Protein AF-0000000070921821 (afdb_homodimer)

pLDDT: mean 94.93, std 7.62, range [40.75, 98.75]

Organism: NCBI:txid713585

Sequence (240 aa):
MTAAEPLLYGISNCDTVRRARRELREAGVACRFHDFRKDGLDPDTLDRWLDAVGWEALLNRRGATWRRLPADTRATVDANGARALMLVEPTLIKRPVIEHSGQVSVGWNETTATALGARRMTAAEPLLYGISNCDTVRRARRELREAGVACRFHDFRKDGLDPDTLDRWLDAVGWEALLNRRGATWRRLPADTRATVDANGARALMLVEPTLIKRPVIEHSGQVSVGWNETTATALGARR

InterPro domains:
  IPR006504 Transcriptional regulator Spx/MgsR [TIGR01617] (8-111)
  IPR006660 Arsenate reductase-like [PF03960] (9-112)
  IPR006660 Arsenate reductase-like [PS51353] (5-120)
  IPR006660 Arsenate reductase-like [PTHR30041] (8-114)
  IPR036249 Thioredoxin-like superfamily [SSF52833] (7-113)

Structure (mmCIF, N/CA/C/O backbone):
data_AF-0000000070921821-model_v1
#
loop_
_entity.id
_entity.type
_entity.pdbx_description
1 polymer 'ArsC family transcriptional regulator'
#
loop_
_atom_site.group_PDB
_atom_site.id
_atom_site.type_symbol
_atom_site.label_atom_id
_atom_site.label_alt_id
_atom_site.label_comp_id
_atom_site.label_asym_id
_atom_site.label_entity_id
_atom_site.label_seq_id
_atom_site.pdbx_PDB_ins_code
_atom_site.Cartn_x
_atom_site.Cartn_y
_atom_site.Cartn_z
_atom_site.occupancy
_atom_site.B_iso_or_equiv
_atom_site.auth_seq_id
_atom_site.auth_comp_id
_atom_site.auth_asym_id
_atom_site.auth_atom_id
_atom_site.pdbx_PDB_model_num
ATOM 1 N N . MET A 1 1 ? -8.125 -38.156 -17.031 1 40.75 1 MET A N 1
ATOM 2 C CA . MET A 1 1 ? -8.641 -37.25 -16.016 1 40.75 1 MET A CA 1
ATOM 3 C C . MET A 1 1 ? -8.219 -35.812 -16.297 1 40.75 1 MET A C 1
ATOM 5 O O . MET A 1 1 ? -7.023 -35.531 -16.375 1 40.75 1 MET A O 1
ATOM 9 N N . THR A 1 2 ? -8.852 -34.969 -17.156 1 49.69 2 THR A N 1
ATOM 10 C CA . THR A 1 2 ? -8.43 -33.719 -17.812 1 49.69 2 T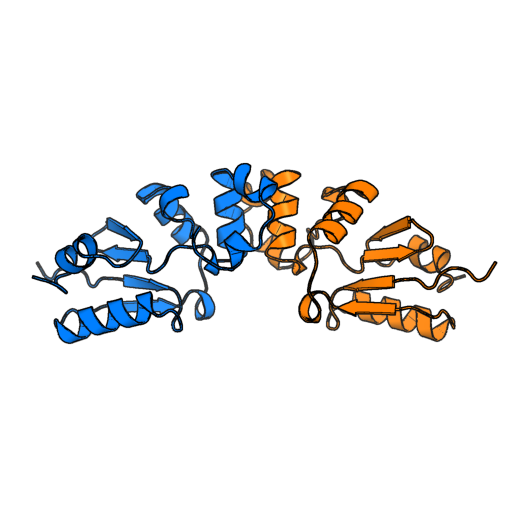HR A CA 1
ATOM 11 C C . THR A 1 2 ? -7.828 -32.75 -16.812 1 49.69 2 THR A C 1
ATOM 13 O O . THR A 1 2 ? -8.406 -32.5 -15.75 1 49.69 2 THR A O 1
ATOM 16 N N . ALA A 1 3 ? -6.547 -32.781 -16.672 1 62.31 3 ALA A N 1
ATOM 17 C CA . ALA A 1 3 ? -5.855 -32 -15.648 1 62.31 3 ALA A CA 1
ATOM 18 C C . ALA A 1 3 ? -6.422 -30.594 -15.562 1 62.31 3 ALA A C 1
ATOM 20 O O . ALA A 1 3 ? -6.91 -30.047 -16.547 1 62.31 3 ALA A O 1
ATOM 21 N N . ALA A 1 4 ? -6.934 -30.125 -14.367 1 81.38 4 ALA A N 1
ATOM 22 C CA . ALA A 1 4 ? -7.559 -28.828 -14.133 1 81.38 4 ALA A CA 1
ATOM 23 C C . ALA A 1 4 ? -6.707 -27.688 -14.703 1 81.38 4 ALA A C 1
ATOM 25 O O . ALA A 1 4 ? -5.477 -27.766 -14.703 1 81.38 4 ALA A O 1
ATOM 26 N N . GLU A 1 5 ? -7.227 -26.859 -15.453 1 93.31 5 GLU A N 1
ATOM 27 C CA . GLU A 1 5 ? -6.598 -25.656 -16.016 1 93.31 5 GLU A CA 1
ATOM 28 C C . GLU A 1 5 ? -5.957 -24.812 -14.922 1 93.31 5 GLU A C 1
ATOM 30 O O . GLU A 1 5 ? -6.605 -24.484 -13.93 1 93.31 5 GLU A O 1
ATOM 35 N N . PRO A 1 6 ? -4.637 -24.594 -15.086 1 97.06 6 PRO A N 1
ATOM 36 C CA . PRO A 1 6 ? -4 -23.719 -14.102 1 97.06 6 PRO A CA 1
ATOM 37 C C . PRO A 1 6 ? -4.555 -22.297 -14.133 1 97.06 6 PRO A C 1
ATOM 39 O O . PRO A 1 6 ? -4.992 -21.828 -15.188 1 97.06 6 PRO A O 1
ATOM 42 N N . LEU A 1 7 ? -4.586 -21.734 -13 1 98 7 LEU A N 1
ATOM 43 C CA . LEU A 1 7 ? -4.922 -20.328 -12.852 1 98 7 LEU A CA 1
ATOM 44 C C . LEU A 1 7 ? -3.705 -19.516 -12.398 1 98 7 LEU A C 1
ATOM 46 O O . LEU A 1 7 ? -3.172 -19.75 -11.312 1 98 7 LEU A O 1
ATOM 50 N N . LEU A 1 8 ? -3.279 -18.578 -13.266 1 98.31 8 LEU A N 1
ATOM 51 C CA . LEU A 1 8 ? -2.135 -17.719 -12.992 1 98.31 8 LEU A CA 1
ATOM 52 C C . LEU A 1 8 ? -2.592 -16.359 -12.484 1 98.31 8 LEU A C 1
ATOM 54 O O . LEU A 1 8 ? -3.477 -15.742 -13.078 1 98.31 8 LEU A O 1
ATOM 58 N N . TYR A 1 9 ? -2.045 -16 -11.336 1 98.69 9 TYR A N 1
ATOM 59 C CA . TYR A 1 9 ? -2.27 -14.656 -10.797 1 98.69 9 TYR A CA 1
ATOM 60 C C . TYR A 1 9 ? -1.03 -13.789 -10.977 1 98.69 9 TYR A C 1
ATOM 62 O O . TYR A 1 9 ? 0.094 -14.25 -10.766 1 98.69 9 TYR A O 1
ATOM 70 N N . GLY A 1 10 ? -1.234 -12.57 -11.328 1 98.12 10 GLY A N 1
ATOM 71 C CA . GLY A 1 10 ? -0.137 -11.633 -11.469 1 98.12 10 GLY A CA 1
ATOM 72 C C . GLY A 1 10 ? -0.579 -10.281 -11.992 1 98.12 10 GLY A C 1
ATOM 73 O O . GLY A 1 10 ? -1.704 -9.844 -11.742 1 98.12 10 GLY A O 1
ATOM 74 N N . ILE A 1 11 ? 0.349 -9.625 -12.508 1 97.06 11 ILE A N 1
ATOM 75 C CA . ILE A 1 11 ? 0.097 -8.375 -13.203 1 97.06 11 ILE A CA 1
ATOM 76 C C . ILE A 1 11 ? 0.563 -8.484 -14.656 1 97.06 11 ILE A C 1
ATOM 78 O O . ILE A 1 11 ? 1.61 -9.07 -14.93 1 97.06 11 ILE A O 1
ATOM 82 N N . SER A 1 12 ? -0.24 -7.855 -15.539 1 96 12 SER A N 1
ATOM 83 C CA . SER A 1 12 ? -0.076 -8.109 -16.969 1 96 12 SER A CA 1
ATOM 84 C C . SER A 1 12 ? 1.249 -7.559 -17.484 1 96 12 SER A C 1
ATOM 86 O O . SER A 1 12 ? 1.811 -8.07 -18.453 1 96 12 SER A O 1
ATOM 88 N N . ASN A 1 13 ? 1.755 -6.539 -16.859 1 95.31 13 ASN A N 1
ATOM 89 C CA . ASN A 1 13 ? 2.967 -5.914 -17.375 1 95.31 13 ASN A CA 1
ATOM 90 C C . ASN A 1 13 ? 4.223 -6.535 -16.766 1 95.31 13 ASN A C 1
ATOM 92 O O . ASN A 1 13 ? 5.336 -6.078 -17.031 1 95.31 13 ASN A O 1
ATOM 96 N N . CYS A 1 14 ? 4.129 -7.434 -16.031 1 97.19 14 CYS A N 1
ATOM 97 C CA . CYS A 1 14 ? 5.254 -8.133 -15.414 1 97.19 14 CYS A CA 1
ATOM 98 C C . CYS A 1 14 ? 5.887 -9.109 -16.391 1 97.19 14 CYS A C 1
ATOM 100 O O . CYS A 1 14 ? 5.203 -9.984 -16.938 1 97.19 14 CYS A O 1
ATOM 102 N N . ASP A 1 15 ? 7.168 -9.102 -16.562 1 97 15 ASP A N 1
ATOM 103 C CA . ASP A 1 15 ? 7.906 -9.914 -17.531 1 97 15 ASP A CA 1
ATOM 104 C C . ASP A 1 15 ? 7.789 -11.398 -17.203 1 97 15 ASP A C 1
ATOM 106 O O . ASP A 1 15 ? 7.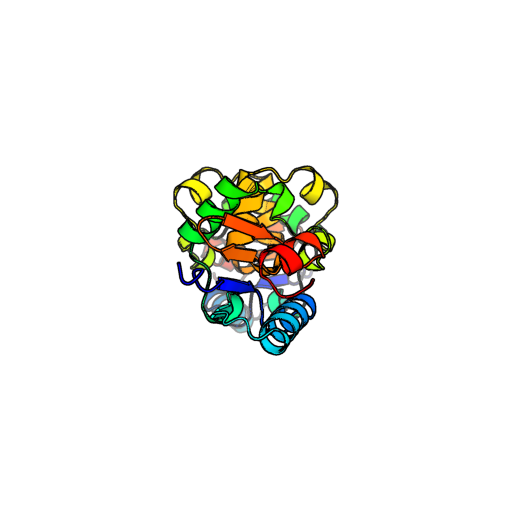625 -12.227 -18.094 1 97 15 ASP A O 1
ATOM 110 N N . THR A 1 16 ? 7.871 -11.68 -16 1 97.5 16 THR A N 1
ATOM 111 C CA . THR A 1 16 ? 7.816 -13.086 -15.594 1 97.5 16 THR A CA 1
ATOM 112 C C . THR A 1 16 ? 6.441 -13.68 -15.898 1 97.5 16 THR A C 1
ATOM 114 O O . THR A 1 16 ? 6.34 -14.805 -16.375 1 97.5 16 THR A O 1
ATOM 117 N N . VAL A 1 17 ? 5.441 -12.93 -15.609 1 98 17 VAL A N 1
ATOM 118 C CA . VAL A 1 17 ? 4.082 -13.383 -15.891 1 98 17 VAL A CA 1
ATOM 119 C C . VAL A 1 17 ? 3.904 -13.57 -17.391 1 98 17 VAL A C 1
ATOM 121 O O . VAL A 1 17 ? 3.357 -14.586 -17.844 1 98 17 VAL A O 1
ATOM 124 N N . ARG A 1 18 ? 4.41 -12.633 -18.203 1 97.81 18 ARG A N 1
ATOM 125 C CA . ARG A 1 18 ? 4.336 -12.742 -19.656 1 97.81 18 ARG A CA 1
ATOM 126 C C . ARG A 1 18 ? 5.051 -13.992 -20.141 1 97.81 18 ARG A C 1
ATOM 128 O O . ARG A 1 18 ? 4.535 -14.711 -21 1 97.81 18 ARG A O 1
ATOM 135 N N . ARG A 1 19 ? 6.168 -14.242 -19.609 1 98 19 ARG A N 1
ATOM 136 C CA . ARG A 1 19 ? 6.953 -15.414 -19.984 1 98 19 ARG A CA 1
ATOM 137 C C . ARG A 1 19 ? 6.215 -16.703 -19.641 1 98 19 ARG A C 1
ATOM 139 O O . ARG A 1 19 ? 6.145 -17.625 -20.453 1 98 19 ARG A O 1
ATOM 146 N N . ALA A 1 20 ? 5.738 -16.766 -18.469 1 98.25 20 ALA A N 1
ATOM 147 C CA . ALA A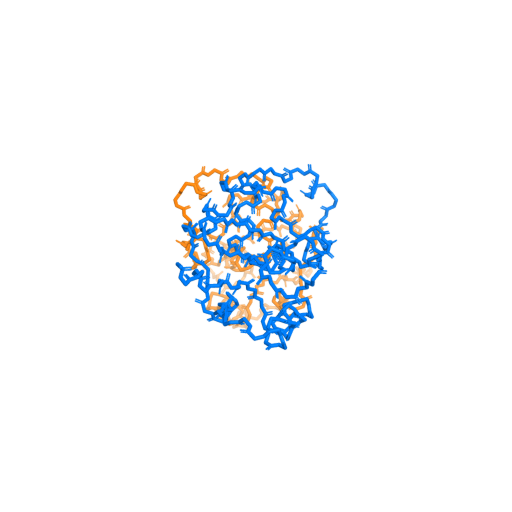 1 20 ? 5.004 -17.953 -18.031 1 98.25 20 ALA A CA 1
ATOM 148 C C . ALA A 1 20 ? 3.822 -18.234 -18.953 1 98.25 20 ALA A C 1
ATOM 150 O O . ALA A 1 20 ? 3.652 -19.375 -19.422 1 98.25 20 ALA A O 1
ATOM 151 N N . ARG A 1 21 ? 3.07 -17.234 -19.25 1 97.81 21 ARG A N 1
ATOM 152 C CA . ARG A 1 21 ? 1.898 -17.391 -20.094 1 97.81 21 ARG A CA 1
ATOM 153 C C . ARG A 1 21 ? 2.301 -17.797 -21.516 1 97.81 21 ARG A C 1
ATOM 155 O O . ARG A 1 21 ? 1.65 -18.641 -22.125 1 97.81 21 ARG A O 1
ATOM 162 N N . ARG A 1 22 ? 3.311 -17.172 -22.016 1 97.81 22 ARG A N 1
ATOM 163 C CA . ARG A 1 22 ? 3.816 -17.516 -23.344 1 97.81 22 ARG A CA 1
ATOM 164 C C . ARG A 1 22 ? 4.238 -18.984 -23.406 1 97.81 22 ARG A C 1
ATOM 166 O O . ARG A 1 22 ? 3.855 -19.703 -24.344 1 97.81 22 ARG A O 1
ATOM 173 N N . GLU A 1 23 ? 5.023 -19.469 -22.422 1 98 23 GLU A N 1
ATOM 174 C CA . GLU A 1 23 ? 5.527 -20.828 -22.422 1 98 23 GLU A CA 1
ATOM 175 C C . GLU A 1 23 ? 4.387 -21.844 -22.312 1 98 23 GLU A C 1
ATOM 177 O O . GLU A 1 23 ? 4.414 -22.891 -22.953 1 98 23 GLU A O 1
ATOM 182 N N . LEU A 1 24 ? 3.418 -21.5 -21.562 1 97.56 24 LEU A N 1
ATOM 183 C CA . LEU A 1 24 ? 2.256 -22.375 -21.438 1 97.56 24 LEU 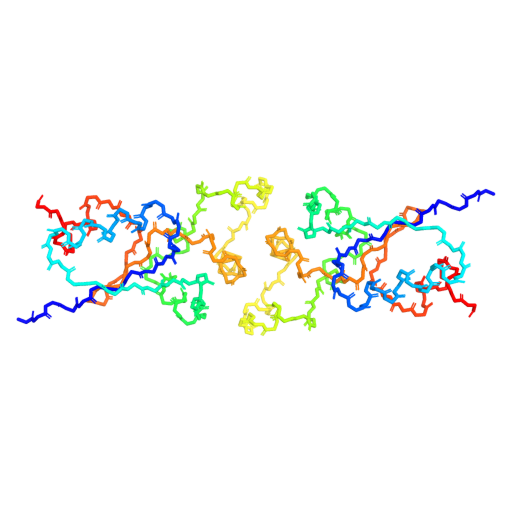A CA 1
ATOM 184 C C . LEU A 1 24 ? 1.497 -22.469 -22.766 1 97.56 24 LEU A C 1
ATOM 186 O O . LEU A 1 24 ? 1.138 -23.562 -23.203 1 97.56 24 LEU A O 1
ATOM 190 N N . ARG A 1 25 ? 1.288 -21.328 -23.391 1 97.06 25 ARG A N 1
ATOM 191 C CA . ARG A 1 25 ? 0.618 -21.281 -24.688 1 97.06 25 ARG A CA 1
ATOM 192 C C . ARG A 1 25 ? 1.384 -22.094 -25.719 1 97.06 25 ARG A C 1
ATOM 194 O O . ARG A 1 25 ? 0.793 -22.891 -26.453 1 97.06 25 ARG A O 1
ATOM 201 N N . GLU A 1 26 ? 2.613 -21.938 -25.766 1 97.38 26 GLU A N 1
ATOM 202 C CA . GLU A 1 26 ? 3.465 -22.625 -26.734 1 97.38 26 GLU A CA 1
ATOM 203 C C . GLU A 1 26 ? 3.441 -24.125 -26.531 1 97.38 26 GLU A C 1
ATOM 205 O O . GLU A 1 26 ? 3.584 -24.891 -27.484 1 97.38 26 GLU A O 1
ATOM 210 N N . ALA A 1 27 ? 3.264 -24.547 -25.312 1 96.69 27 ALA A N 1
ATOM 211 C CA . ALA A 1 27 ? 3.219 -25.969 -24.984 1 96.69 27 ALA A CA 1
ATOM 212 C C . ALA A 1 27 ? 1.813 -26.531 -25.172 1 96.69 27 ALA A C 1
ATOM 214 O O . ALA A 1 27 ? 1.585 -27.734 -24.969 1 96.69 27 ALA A O 1
ATOM 215 N N . GLY A 1 28 ? 0.863 -25.688 -25.406 1 95.69 28 GLY A N 1
ATOM 216 C CA . GLY A 1 28 ? -0.509 -26.109 -25.625 1 95.69 28 GLY A CA 1
ATOM 217 C C . GLY A 1 28 ? -1.286 -26.312 -24.328 1 95.69 28 GLY A C 1
ATOM 218 O O . GLY A 1 28 ? -2.264 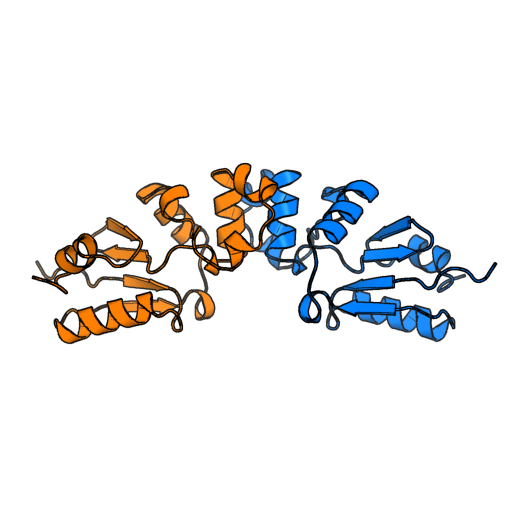-27.062 -24.312 1 95.69 28 GLY A O 1
ATOM 219 N N . VAL A 1 29 ? -0.866 -25.703 -23.297 1 95.31 29 VAL A N 1
ATOM 220 C CA . VAL A 1 29 ? -1.536 -25.844 -22 1 95.31 29 VAL A CA 1
ATOM 221 C C . VAL A 1 29 ? -2.508 -24.672 -21.812 1 95.31 29 VAL A C 1
ATOM 223 O O . VAL A 1 29 ? -2.098 -23.516 -21.797 1 95.31 29 VAL A O 1
ATOM 226 N N . ALA A 1 30 ? -3.76 -25.031 -21.703 1 95.12 30 ALA A N 1
ATOM 227 C CA . ALA A 1 30 ? -4.758 -24 -21.391 1 95.12 30 ALA A CA 1
ATOM 228 C C . ALA A 1 30 ? -4.551 -23.438 -20 1 95.12 30 ALA A C 1
ATOM 230 O O . ALA A 1 30 ? -4.258 -24.172 -19.047 1 95.12 30 ALA A O 1
ATOM 231 N N . CYS A 1 31 ? -4.641 -22.141 -19.844 1 96.38 31 CYS A N 1
ATOM 232 C CA . CYS A 1 31 ? -4.383 -21.469 -18.578 1 96.38 31 CYS A CA 1
ATOM 233 C C . CYS A 1 31 ? -5.234 -20.219 -18.422 1 96.38 31 CYS A C 1
ATOM 235 O O . CYS A 1 31 ? -5.395 -19.453 -19.391 1 96.38 31 CYS A O 1
ATOM 237 N N . ARG A 1 32 ? -5.816 -20.047 -17.344 1 97.38 32 ARG A N 1
ATOM 238 C CA . ARG A 1 32 ? -6.508 -18.797 -17.031 1 97.38 32 ARG A CA 1
ATOM 239 C C . ARG A 1 32 ? -5.562 -17.812 -16.359 1 97.38 32 ARG A C 1
ATOM 241 O O . ARG A 1 32 ? -4.605 -18.203 -15.688 1 97.38 32 ARG A O 1
ATOM 248 N N . PHE A 1 33 ? -5.918 -16.594 -16.625 1 97.94 33 PHE A N 1
ATOM 249 C CA . PHE A 1 33 ? -5.086 -15.547 -16.031 1 97.94 33 PHE A CA 1
ATOM 250 C C . PHE A 1 33 ? -5.938 -14.531 -15.273 1 97.94 33 PHE A C 1
ATOM 252 O O . PHE A 1 33 ? -6.977 -14.094 -15.773 1 97.94 33 PHE A O 1
ATOM 259 N N . HIS A 1 34 ? -5.574 -14.227 -14.047 1 98.25 34 HIS A N 1
ATOM 260 C CA . HIS A 1 34 ? -6.199 -13.203 -13.219 1 98.25 34 HIS A CA 1
ATOM 261 C C . HIS A 1 34 ? -5.223 -12.07 -12.922 1 98.25 34 HIS A C 1
ATOM 263 O O . HIS A 1 34 ? -4.23 -12.266 -12.211 1 98.25 34 HIS A O 1
ATOM 269 N N . ASP A 1 35 ? -5.551 -10.914 -13.406 1 97.81 35 ASP A N 1
ATOM 270 C CA . ASP A 1 35 ? -4.777 -9.703 -13.133 1 97.81 35 ASP A CA 1
ATOM 271 C C . ASP A 1 35 ? -5.27 -9 -11.875 1 97.81 35 ASP A C 1
ATOM 273 O O . ASP A 1 35 ? -6.309 -8.336 -11.891 1 97.81 35 ASP A O 1
ATOM 277 N N . PHE A 1 36 ? -4.449 -9.125 -10.828 1 95.31 36 PHE A N 1
ATOM 278 C CA . PHE A 1 36 ? -5.031 -8.617 -9.586 1 95.31 36 PHE A CA 1
ATOM 279 C C . PHE A 1 36 ? -4.82 -7.109 -9.469 1 95.31 36 PHE A C 1
ATOM 281 O O . PHE A 1 36 ? -5.301 -6.484 -8.523 1 95.31 36 PHE A O 1
ATOM 288 N N . ARG A 1 37 ? -4.105 -6.52 -10.281 1 92.25 37 ARG A N 1
ATOM 289 C CA . ARG A 1 37 ? -4.105 -5.062 -10.359 1 92.25 37 ARG A CA 1
ATOM 290 C C . ARG A 1 37 ? -5.391 -4.547 -11 1 92.25 37 ARG A C 1
ATOM 292 O O . ARG A 1 37 ? -5.953 -3.543 -10.555 1 92.25 37 ARG A O 1
ATOM 299 N N . LYS A 1 38 ? -5.957 -5.227 -11.984 1 94.31 38 LYS A N 1
ATOM 300 C CA . LYS A 1 38 ? -7.164 -4.844 -12.711 1 94.31 38 LYS A CA 1
ATOM 301 C C . LYS A 1 38 ? -8.406 -5.449 -12.07 1 94.31 38 LYS A C 1
ATOM 303 O O . LYS A 1 38 ? -9.422 -4.77 -11.914 1 94.31 38 LYS A O 1
ATOM 308 N N . ASP A 1 39 ? -8.289 -6.668 -11.711 1 95.12 39 ASP A N 1
ATOM 309 C CA . ASP A 1 39 ? -9.453 -7.438 -11.281 1 95.12 39 ASP A CA 1
ATOM 310 C C . ASP A 1 39 ? -9.531 -7.5 -9.758 1 95.12 39 ASP A C 1
ATOM 312 O O . ASP A 1 39 ? -10.531 -7.961 -9.203 1 95.12 39 ASP A O 1
ATOM 316 N N . GLY A 1 40 ? -8.555 -7.094 -9.078 1 94.06 40 GLY A N 1
ATOM 317 C CA . GLY A 1 40 ? -8.555 -7.055 -7.625 1 94.06 40 GLY A CA 1
ATOM 318 C C . GLY A 1 40 ? -8.078 -8.344 -6.988 1 94.06 40 GLY A C 1
ATOM 319 O O . GLY A 1 40 ? -7.844 -9.336 -7.684 1 94.06 40 GLY A O 1
ATOM 320 N N . LEU A 1 41 ? -7.816 -8.328 -5.719 1 95.62 41 LEU A N 1
ATOM 321 C CA . LEU A 1 41 ? -7.406 -9.469 -4.91 1 95.62 41 LEU A CA 1
ATOM 322 C C . LEU A 1 41 ? -8.219 -9.547 -3.621 1 95.62 41 LEU A C 1
ATOM 324 O O . LEU A 1 41 ? -8.133 -8.648 -2.777 1 95.62 41 LEU A O 1
ATOM 328 N N . ASP A 1 42 ? -8.93 -10.609 -3.492 1 94.5 42 ASP A N 1
ATOM 329 C CA . ASP A 1 42 ? -9.734 -10.758 -2.283 1 94.5 42 ASP A CA 1
ATOM 330 C C . ASP A 1 42 ? -8.906 -11.32 -1.136 1 94.5 42 ASP A C 1
ATOM 332 O O . ASP A 1 42 ? -8.039 -12.172 -1.351 1 94.5 42 ASP A O 1
ATOM 336 N N . PRO A 1 43 ? -9.188 -10.938 0.063 1 96.12 43 PRO A N 1
ATOM 337 C CA . PRO A 1 43 ? -8.414 -11.383 1.227 1 96.12 43 PRO A CA 1
ATOM 338 C C . PRO A 1 43 ? -8.438 -12.898 1.403 1 96.12 43 PRO A C 1
ATOM 340 O O . PRO A 1 43 ? -7.438 -13.484 1.835 1 96.12 43 PRO A O 1
ATOM 343 N N . ASP A 1 44 ? -9.523 -13.516 1.06 1 97 44 ASP A N 1
ATOM 344 C CA . ASP A 1 44 ? -9.617 -14.961 1.213 1 97 44 ASP A CA 1
ATOM 345 C C . ASP A 1 44 ? -8.633 -15.68 0.296 1 97 44 ASP A C 1
ATOM 347 O O . ASP A 1 44 ? -8.039 -16.688 0.681 1 97 44 ASP A O 1
ATOM 351 N N . THR A 1 45 ? -8.484 -15.203 -0.886 1 97.69 45 THR A N 1
ATOM 352 C CA . THR A 1 45 ? -7.512 -15.766 -1.817 1 97.69 45 THR A CA 1
ATOM 353 C C . THR A 1 45 ? -6.094 -15.617 -1.272 1 97.69 45 THR A C 1
ATOM 355 O O . THR A 1 45 ? -5.328 -16.578 -1.262 1 97.69 45 THR A O 1
ATOM 358 N N . LEU A 1 46 ? -5.777 -14.461 -0.783 1 98.12 46 LEU A N 1
ATOM 359 C CA . LEU A 1 46 ? -4.461 -14.242 -0.193 1 98.12 46 LEU A CA 1
ATOM 360 C C . LEU A 1 46 ? -4.23 -15.18 0.984 1 98.12 46 LEU A C 1
ATOM 362 O O . LEU A 1 46 ? -3.156 -15.773 1.11 1 98.12 46 LEU A O 1
ATOM 366 N N . ASP A 1 47 ? -5.242 -15.359 1.799 1 97.75 47 ASP A N 1
ATOM 367 C CA . ASP A 1 47 ? -5.102 -16.219 2.977 1 97.75 47 ASP A CA 1
ATOM 368 C C . ASP A 1 47 ? -4.836 -17.672 2.576 1 97.75 47 ASP A C 1
ATOM 370 O O . ASP A 1 47 ? -4.043 -18.359 3.217 1 97.75 47 ASP A O 1
ATOM 374 N N . ARG A 1 48 ? -5.496 -18.078 1.484 1 98 48 ARG A N 1
ATOM 375 C CA . ARG A 1 48 ? -5.234 -19.422 0.976 1 98 48 ARG A CA 1
ATOM 376 C C . ARG A 1 48 ? -3.781 -19.562 0.541 1 98 48 ARG A C 1
ATOM 378 O O . ARG A 1 48 ? -3.152 -20.594 0.801 1 98 48 ARG A O 1
ATOM 385 N N . TRP A 1 49 ? -3.244 -18.547 -0.072 1 98.69 49 TRP A N 1
ATOM 386 C CA . TRP A 1 49 ? -1.852 -18.578 -0.504 1 98.69 49 TRP A CA 1
ATOM 387 C C . TRP A 1 49 ? -0.91 -18.609 0.695 1 98.69 49 TRP A C 1
ATOM 389 O O . TRP A 1 49 ? 0.037 -19.391 0.733 1 98.69 49 TRP A O 1
ATOM 399 N N . LEU A 1 50 ? -1.232 -17.734 1.629 1 98.31 50 LEU A N 1
ATOM 400 C CA . LEU A 1 50 ? -0.397 -17.641 2.822 1 98.31 50 LEU A CA 1
ATOM 401 C C . LEU A 1 50 ? -0.364 -18.984 3.559 1 98.31 50 LEU A C 1
ATOM 403 O O . LEU A 1 50 ? 0.693 -19.406 4.023 1 98.31 50 LEU A O 1
ATOM 407 N N . ASP A 1 51 ? -1.479 -19.625 3.654 1 98.12 51 ASP A N 1
ATOM 408 C CA . ASP A 1 51 ? -1.575 -20.922 4.312 1 98.12 51 ASP A CA 1
ATOM 409 C C . ASP A 1 51 ? -0.782 -21.984 3.555 1 98.12 51 ASP A C 1
ATOM 411 O O . ASP A 1 51 ? -0.172 -22.859 4.164 1 98.12 51 ASP A O 1
ATOM 415 N N . ALA A 1 52 ? -0.742 -21.875 2.252 1 98.5 52 ALA A N 1
ATOM 416 C CA . ALA A 1 52 ? -0.178 -22.922 1.403 1 98.5 52 ALA A CA 1
ATOM 417 C C . ALA A 1 52 ? 1.343 -22.797 1.329 1 98.5 52 ALA A C 1
ATOM 419 O O . ALA A 1 52 ? 2.051 -23.812 1.394 1 98.5 52 ALA A O 1
ATOM 420 N N . VAL A 1 53 ? 1.898 -21.578 1.191 1 98.38 53 VAL A N 1
ATOM 421 C CA . VAL A 1 53 ? 3.318 -21.484 0.867 1 98.38 53 VAL A CA 1
ATOM 422 C C . VAL A 1 53 ? 4.039 -20.656 1.93 1 98.38 53 VAL A C 1
ATOM 424 O O . VAL A 1 53 ? 5.27 -20.594 1.949 1 98.38 53 VAL A O 1
ATOM 427 N N . GLY A 1 54 ? 3.307 -19.969 2.824 1 98.25 54 GLY A N 1
ATOM 428 C CA . GLY A 1 54 ? 3.908 -19.094 3.82 1 98.25 54 GLY A CA 1
ATOM 429 C C . GLY A 1 54 ? 4.172 -17.688 3.307 1 98.25 54 GLY A C 1
ATOM 430 O O . GLY A 1 54 ? 4.336 -17.484 2.102 1 98.25 54 GLY A O 1
ATOM 431 N N . TRP A 1 55 ? 4.238 -16.781 4.305 1 97.94 55 TRP A N 1
ATOM 432 C CA . TRP A 1 55 ? 4.348 -15.375 3.928 1 97.94 55 TRP A CA 1
ATOM 433 C C . TRP A 1 55 ? 5.73 -15.07 3.361 1 97.94 55 TRP A C 1
ATOM 435 O O . TRP A 1 55 ? 5.871 -14.219 2.475 1 97.94 55 TRP A O 1
ATOM 445 N N . GLU A 1 56 ? 6.723 -15.773 3.797 1 98.06 56 GLU A N 1
ATOM 446 C CA . GLU A 1 56 ? 8.086 -15.492 3.34 1 98.06 56 GLU A CA 1
ATOM 447 C C . GLU A 1 56 ? 8.25 -15.852 1.866 1 98.06 56 GLU A C 1
ATOM 449 O O . GLU A 1 56 ? 8.906 -15.125 1.116 1 98.06 56 GLU A O 1
ATOM 454 N N . ALA A 1 57 ? 7.672 -16.938 1.506 1 98.06 57 ALA A N 1
ATOM 455 C CA . ALA A 1 57 ? 7.754 -17.359 0.112 1 98.06 57 ALA A CA 1
ATOM 456 C C . ALA A 1 57 ? 6.914 -16.469 -0.79 1 98.06 57 ALA A C 1
ATOM 458 O O . ALA A 1 57 ? 7.238 -16.281 -1.965 1 98.06 57 ALA A O 1
ATOM 459 N N . LEU A 1 58 ? 5.895 -15.914 -0.254 1 98.69 58 LEU A N 1
ATOM 460 C CA . LEU A 1 58 ? 4.934 -15.133 -1.025 1 98.69 58 LEU A CA 1
ATOM 461 C C . LEU A 1 58 ? 5.395 -13.695 -1.176 1 98.69 58 LEU A C 1
ATOM 463 O O . LEU A 1 58 ? 5.066 -13.031 -2.164 1 98.69 58 LEU A O 1
ATOM 467 N N . LEU A 1 59 ? 6.133 -13.203 -0.252 1 98.5 59 LEU A N 1
ATOM 468 C CA . LEU A 1 59 ? 6.57 -11.812 -0.233 1 98.5 59 LEU A CA 1
ATOM 469 C C . LEU A 1 59 ? 7.676 -11.57 -1.253 1 98.5 59 LEU A C 1
ATOM 471 O O . LEU A 1 59 ? 8.695 -12.273 -1.242 1 98.5 59 LEU A O 1
ATOM 475 N N . ASN A 1 60 ? 7.453 -10.578 -2.121 1 97.94 60 ASN A N 1
ATOM 476 C CA . ASN A 1 60 ? 8.438 -10.203 -3.133 1 97.94 60 ASN A CA 1
ATOM 477 C C . ASN A 1 60 ? 9.5 -9.273 -2.562 1 97.94 60 ASN A C 1
ATOM 479 O O . ASN A 1 60 ? 9.336 -8.047 -2.584 1 97.94 60 ASN A O 1
ATOM 483 N N . ARG A 1 61 ? 10.578 -9.836 -2.199 1 96.69 61 ARG A N 1
ATOM 484 C CA . ARG A 1 61 ? 11.641 -9.039 -1.588 1 96.69 61 ARG A CA 1
ATOM 485 C C . ARG A 1 61 ? 12.578 -8.477 -2.646 1 96.69 61 ARG A C 1
ATOM 487 O O . ARG A 1 61 ? 13.477 -7.695 -2.332 1 96.69 61 ARG A O 1
ATOM 494 N N . ARG A 1 62 ? 12.32 -8.797 -3.82 1 95.19 62 ARG A N 1
ATOM 495 C CA . ARG A 1 62 ? 13.18 -8.344 -4.91 1 95.19 62 ARG A CA 1
ATOM 496 C C . ARG A 1 62 ? 12.555 -7.148 -5.629 1 95.19 62 ARG A C 1
ATOM 498 O O . ARG A 1 62 ? 13.211 -6.5 -6.445 1 95.19 62 ARG A O 1
ATOM 505 N N . GLY A 1 63 ? 11.398 -6.863 -5.316 1 93.94 63 GLY A N 1
ATOM 506 C CA . GLY A 1 63 ? 10.688 -5.805 -6.012 1 93.94 63 GLY A CA 1
ATOM 507 C C . GLY A 1 63 ? 11.023 -4.418 -5.492 1 93.94 63 GLY A C 1
ATOM 508 O O . GLY A 1 63 ? 11.523 -4.273 -4.371 1 93.94 63 GLY A O 1
ATOM 509 N N . ALA A 1 64 ? 10.641 -3.418 -6.305 1 91.88 64 ALA A N 1
ATOM 510 C CA . ALA A 1 64 ? 10.961 -2.025 -6 1 91.88 64 ALA A CA 1
ATOM 511 C C . ALA A 1 64 ? 10.25 -1.562 -4.734 1 91.88 64 ALA A C 1
ATOM 513 O O . ALA A 1 64 ? 10.828 -0.85 -3.914 1 91.88 64 ALA A O 1
ATOM 514 N N . THR A 1 65 ? 9.008 -1.991 -4.574 1 93.31 65 THR A N 1
ATOM 515 C CA . THR A 1 65 ? 8.211 -1.561 -3.428 1 93.31 65 THR A CA 1
ATOM 516 C C . THR A 1 65 ? 8.891 -1.963 -2.119 1 93.31 65 THR A C 1
ATOM 518 O O . THR A 1 65 ? 8.984 -1.157 -1.191 1 93.31 65 THR A O 1
ATOM 521 N N . TRP A 1 66 ? 9.367 -3.15 -2.074 1 95.88 66 TRP A N 1
ATOM 522 C CA . TRP A 1 66 ? 10.039 -3.66 -0.881 1 95.88 66 TRP A CA 1
ATOM 523 C C . TRP A 1 66 ? 11.352 -2.928 -0.638 1 95.88 66 TRP A C 1
ATOM 525 O O . TRP A 1 66 ? 11.633 -2.5 0.484 1 95.88 66 TRP A O 1
ATOM 535 N N . ARG A 1 67 ? 12.039 -2.697 -1.681 1 94.25 67 ARG A N 1
ATOM 536 C CA . ARG A 1 67 ? 13.383 -2.129 -1.559 1 94.25 67 ARG A CA 1
ATOM 537 C C . ARG A 1 67 ? 13.312 -0.66 -1.15 1 94.25 67 ARG A C 1
ATOM 539 O O . ARG A 1 67 ? 14.281 -0.116 -0.613 1 94.25 67 ARG A O 1
ATOM 546 N N . ARG A 1 68 ? 12.234 -0.061 -1.357 1 92.12 68 ARG A N 1
ATOM 547 C CA . ARG A 1 68 ? 12.055 1.346 -1.01 1 92.12 68 ARG A CA 1
ATOM 548 C C . ARG A 1 68 ? 11.734 1.507 0.473 1 92.12 68 ARG A C 1
ATOM 550 O O . ARG A 1 68 ? 11.836 2.607 1.018 1 92.12 68 ARG A O 1
ATOM 557 N N . LEU A 1 69 ? 11.328 0.455 1.126 1 94.88 69 LEU A N 1
ATOM 558 C CA . LEU A 1 69 ? 11.062 0.51 2.561 1 94.88 69 LEU A CA 1
ATOM 559 C C . LEU A 1 69 ? 12.367 0.651 3.344 1 94.88 69 LEU A C 1
ATOM 561 O O . LEU A 1 69 ? 13.391 0.083 2.959 1 94.88 69 LEU A O 1
ATOM 565 N N . PRO A 1 70 ? 12.32 1.371 4.383 1 94.38 70 PRO A N 1
ATOM 566 C CA . PRO A 1 70 ? 13.516 1.463 5.23 1 94.38 70 PRO A CA 1
ATOM 567 C C . PRO A 1 70 ? 13.969 0.104 5.758 1 94.38 70 PRO A C 1
ATOM 569 O O . PRO A 1 70 ? 13.133 -0.768 6.023 1 94.38 70 PRO A O 1
ATOM 572 N N . ALA A 1 71 ? 15.289 -0.076 5.984 1 95.44 71 ALA A N 1
ATOM 573 C CA . ALA A 1 71 ? 15.891 -1.338 6.406 1 95.44 71 ALA A CA 1
ATOM 574 C C . ALA A 1 71 ? 15.273 -1.833 7.711 1 95.44 71 ALA A C 1
ATOM 576 O O . ALA A 1 71 ? 15.047 -3.033 7.879 1 95.44 71 ALA A O 1
ATOM 577 N N . ASP A 1 72 ? 15.016 -0.944 8.57 1 94.19 72 ASP A N 1
ATOM 578 C CA . ASP A 1 72 ? 14.461 -1.327 9.867 1 94.19 72 ASP A CA 1
ATOM 579 C C . ASP A 1 72 ? 13.031 -1.833 9.727 1 94.19 72 ASP A C 1
ATOM 581 O O . ASP A 1 72 ? 12.609 -2.742 10.445 1 94.19 72 ASP A O 1
ATOM 585 N N . THR A 1 73 ? 12.336 -1.217 8.805 1 92.81 73 THR A N 1
ATOM 586 C CA . THR A 1 73 ? 10.984 -1.688 8.523 1 92.81 73 THR A CA 1
ATOM 587 C C . THR A 1 73 ? 11.016 -3.084 7.906 1 92.81 73 THR A C 1
ATOM 589 O O . THR A 1 73 ? 10.297 -3.979 8.352 1 92.81 73 THR A O 1
ATOM 592 N N . ARG A 1 74 ? 11.852 -3.316 6.973 1 95.5 74 ARG A N 1
ATOM 593 C CA . ARG A 1 74 ? 11.992 -4.617 6.324 1 95.5 74 ARG A CA 1
ATOM 594 C C . ARG A 1 74 ? 12.383 -5.691 7.332 1 95.5 74 ARG A C 1
ATOM 596 O O . ARG A 1 74 ? 11.922 -6.832 7.242 1 95.5 74 ARG A O 1
ATOM 603 N N . ALA A 1 75 ? 13.141 -5.312 8.328 1 95.19 75 ALA A N 1
ATOM 604 C CA . ALA A 1 75 ? 13.68 -6.262 9.289 1 95.19 75 ALA A CA 1
ATOM 605 C C . ALA A 1 75 ? 12.617 -6.695 10.297 1 95.19 75 ALA A C 1
ATOM 607 O O . ALA A 1 75 ? 12.766 -7.719 10.961 1 95.19 75 ALA A O 1
ATOM 608 N N . THR A 1 76 ? 11.531 -5.891 10.398 1 91.44 76 THR A N 1
ATOM 609 C CA . THR A 1 76 ? 10.586 -6.141 11.477 1 91.44 76 THR A CA 1
ATOM 610 C C . THR A 1 76 ? 9.266 -6.688 10.93 1 91.44 76 THR A C 1
ATOM 612 O O . THR A 1 76 ? 8.344 -6.98 11.695 1 91.44 76 THR A O 1
ATOM 615 N N . VAL A 1 77 ? 9.219 -6.812 9.656 1 94 77 VAL A N 1
ATOM 616 C CA . VAL A 1 77 ? 7.988 -7.336 9.07 1 94 77 VAL A CA 1
ATOM 617 C C . VAL A 1 77 ? 7.809 -8.797 9.469 1 94 77 VAL A C 1
ATOM 619 O O . VAL A 1 77 ? 8.711 -9.617 9.273 1 94 77 VAL A O 1
ATOM 622 N N . ASP A 1 78 ? 6.645 -9.102 10.07 1 94.12 78 ASP A N 1
ATOM 623 C CA . ASP A 1 78 ? 6.266 -10.477 10.398 1 94.12 78 ASP A CA 1
ATOM 624 C C . ASP A 1 78 ? 5.09 -10.938 9.547 1 94.12 78 ASP A C 1
ATOM 626 O O . ASP A 1 78 ? 4.715 -10.273 8.578 1 94.12 78 ASP A O 1
ATOM 630 N N . ALA A 1 79 ? 4.551 -12.07 9.922 1 94.69 79 ALA A N 1
ATOM 631 C CA . ALA A 1 79 ? 3.49 -12.672 9.117 1 94.69 79 ALA A CA 1
ATOM 632 C C . ALA A 1 79 ? 2.291 -11.734 9.008 1 94.69 79 ALA A C 1
ATOM 634 O O . ALA A 1 79 ? 1.76 -11.523 7.91 1 94.69 79 ALA A O 1
ATOM 635 N N . ASN A 1 80 ? 1.866 -11.164 10.141 1 93.75 80 ASN A N 1
ATOM 636 C CA . ASN A 1 80 ? 0.724 -10.258 10.141 1 93.75 80 ASN A CA 1
ATOM 637 C C . ASN A 1 80 ? 1.013 -9 9.336 1 93.75 80 ASN A C 1
ATOM 639 O O . ASN A 1 80 ? 0.162 -8.531 8.57 1 93.75 80 ASN A O 1
ATOM 643 N N . GLY A 1 81 ? 2.174 -8.438 9.516 1 94.44 81 GLY A N 1
ATOM 644 C CA . GLY A 1 81 ? 2.58 -7.27 8.758 1 94.44 81 GLY A CA 1
ATOM 645 C C . GLY A 1 81 ? 2.658 -7.531 7.262 1 94.44 81 GLY A C 1
ATOM 646 O O . GLY A 1 81 ? 2.197 -6.715 6.461 1 94.44 81 GLY A O 1
ATOM 647 N N . ALA A 1 82 ? 3.223 -8.664 6.969 1 96.56 82 ALA A N 1
ATOM 648 C CA . ALA A 1 82 ? 3.334 -9.023 5.555 1 96.56 82 ALA A CA 1
ATOM 649 C C . ALA A 1 82 ? 1.957 -9.148 4.914 1 96.56 82 ALA A C 1
ATOM 651 O O . ALA A 1 82 ? 1.735 -8.664 3.801 1 96.56 82 ALA A O 1
ATOM 652 N N . ARG A 1 83 ? 1.058 -9.789 5.582 1 96.94 83 ARG A N 1
ATOM 653 C CA . ARG A 1 83 ? -0.304 -9.938 5.078 1 96.94 83 ARG A CA 1
ATOM 654 C C . ARG A 1 83 ? -0.944 -8.578 4.82 1 96.94 83 ARG A C 1
ATOM 656 O O . ARG A 1 83 ? -1.522 -8.344 3.758 1 96.94 83 ARG A O 1
ATOM 663 N N . ALA A 1 84 ? -0.831 -7.695 5.809 1 96.44 84 ALA A N 1
ATOM 664 C CA . ALA A 1 84 ? -1.403 -6.355 5.676 1 96.44 84 ALA A CA 1
ATOM 665 C C . ALA A 1 84 ? -0.779 -5.605 4.5 1 96.44 84 ALA A C 1
ATOM 667 O O . ALA A 1 84 ? -1.486 -4.977 3.711 1 96.44 84 ALA A O 1
ATOM 668 N N . LEU A 1 85 ? 0.495 -5.68 4.391 1 97.06 85 LEU A N 1
ATOM 669 C CA . LEU A 1 85 ? 1.215 -5.008 3.312 1 97.06 85 LEU A CA 1
ATOM 670 C C . LEU A 1 85 ? 0.762 -5.531 1.952 1 97.06 85 LEU A C 1
ATOM 672 O O . LEU A 1 85 ? 0.513 -4.746 1.034 1 97.06 85 LEU A O 1
ATOM 676 N N . MET A 1 86 ? 0.625 -6.84 1.84 1 97.31 86 MET A N 1
ATOM 677 C CA . MET A 1 86 ? 0.253 -7.445 0.564 1 97.31 86 MET A CA 1
ATOM 678 C C . MET A 1 86 ? -1.18 -7.082 0.187 1 97.31 86 MET A C 1
ATOM 680 O O . MET A 1 86 ? -1.496 -6.938 -0.995 1 97.31 86 MET A O 1
ATOM 684 N N . LEU A 1 87 ? -2.043 -6.91 1.163 1 96.12 87 LEU A N 1
ATOM 685 C CA . LEU A 1 87 ? -3.424 -6.527 0.883 1 96.12 87 LEU A CA 1
ATOM 686 C C . LEU A 1 87 ? -3.498 -5.09 0.377 1 96.12 87 LEU A C 1
ATOM 688 O O . LEU A 1 87 ? -4.285 -4.785 -0.523 1 96.12 87 LEU A O 1
ATOM 692 N N . VAL A 1 88 ? -2.639 -4.277 0.93 1 95.06 88 VAL A N 1
ATOM 693 C CA . VAL A 1 88 ? -2.682 -2.854 0.608 1 95.06 88 VAL A CA 1
ATOM 694 C C . VAL A 1 88 ? -1.895 -2.59 -0.673 1 95.06 88 VAL A C 1
ATOM 696 O O . VAL A 1 88 ? -2.238 -1.693 -1.447 1 95.06 88 VAL A O 1
ATOM 699 N N . GLU A 1 89 ? -0.864 -3.33 -0.891 1 95.75 89 GLU A N 1
ATOM 700 C CA . GLU A 1 89 ? 0.005 -3.229 -2.059 1 95.75 89 GLU A CA 1
ATOM 701 C C . GLU A 1 89 ? 0.312 -4.605 -2.643 1 95.75 89 GLU A C 1
ATOM 703 O O . GLU A 1 89 ? 1.394 -5.152 -2.42 1 95.75 89 GLU A O 1
ATOM 708 N N . PRO A 1 90 ? -0.545 -5.07 -3.512 1 96.25 90 PRO A N 1
ATOM 709 C CA . PRO A 1 90 ? -0.406 -6.441 -4.004 1 96.25 90 PRO A CA 1
ATOM 710 C C . PRO A 1 90 ? 0.863 -6.648 -4.828 1 96.25 90 PRO A C 1
ATOM 712 O O . PRO A 1 90 ? 1.243 -7.785 -5.113 1 96.25 90 PRO A O 1
ATOM 715 N N . THR A 1 91 ? 1.502 -5.547 -5.262 1 94.38 91 THR A N 1
ATOM 716 C CA . THR A 1 91 ? 2.756 -5.68 -5.996 1 94.38 91 THR A CA 1
ATOM 717 C C . THR A 1 91 ? 3.836 -6.293 -5.109 1 94.38 91 THR A C 1
ATOM 719 O O . THR A 1 91 ? 4.887 -6.711 -5.605 1 94.38 91 THR A O 1
ATOM 722 N N . LEU A 1 92 ? 3.562 -6.379 -3.875 1 97.62 92 LEU A N 1
ATOM 723 C CA . LEU A 1 92 ? 4.488 -6.988 -2.926 1 97.62 92 LEU A CA 1
ATOM 724 C C . LEU A 1 92 ? 4.344 -8.508 -2.93 1 97.62 92 LEU A C 1
ATOM 726 O O . LEU A 1 92 ? 5.047 -9.203 -2.193 1 97.62 92 LEU A O 1
ATOM 730 N N . ILE A 1 93 ? 3.525 -9.008 -3.736 1 98.25 93 ILE A N 1
ATOM 731 C CA . ILE A 1 93 ? 3.355 -10.453 -3.885 1 98.25 93 ILE A CA 1
ATOM 732 C C . ILE A 1 93 ? 4.238 -10.961 -5.02 1 98.25 93 ILE A C 1
ATOM 734 O O . ILE A 1 93 ? 4.223 -10.414 -6.121 1 98.25 93 ILE A O 1
ATOM 738 N N . LYS A 1 94 ? 4.941 -12.016 -4.734 1 98.25 94 LYS A N 1
ATOM 739 C CA . LYS A 1 94 ? 5.73 -12.656 -5.785 1 98.25 94 LYS A CA 1
ATOM 740 C C . LYS A 1 94 ? 4.832 -13.172 -6.902 1 98.25 94 LYS A C 1
ATOM 742 O O . LYS A 1 94 ? 3.762 -13.727 -6.645 1 98.25 94 LYS A O 1
ATOM 747 N N . ARG A 1 95 ? 5.406 -12.969 -8.133 1 97.56 95 ARG A N 1
ATOM 748 C CA . ARG A 1 95 ? 4.555 -13.344 -9.258 1 97.56 95 ARG A CA 1
ATOM 749 C C . ARG A 1 95 ? 5.285 -14.281 -10.219 1 97.56 95 ARG A C 1
ATOM 751 O O . ARG A 1 95 ? 6.508 -14.203 -10.359 1 97.56 95 ARG A O 1
ATOM 758 N N . PRO A 1 96 ? 4.465 -15.078 -10.883 1 98.44 96 PRO A N 1
ATOM 759 C CA . PRO A 1 96 ? 3.043 -15.375 -10.703 1 98.44 96 PRO A CA 1
ATOM 760 C C . PRO A 1 96 ? 2.777 -16.266 -9.484 1 98.44 96 PRO A C 1
ATOM 762 O O . PRO A 1 96 ? 3.678 -16.969 -9.031 1 98.44 96 PRO A O 1
ATOM 765 N N . VAL A 1 97 ? 1.653 -16.125 -8.914 1 98.75 97 VAL A N 1
ATOM 766 C CA . VAL A 1 97 ? 1.106 -17.188 -8.078 1 98.75 97 VAL A CA 1
ATOM 767 C C . VAL A 1 97 ? 0.26 -18.125 -8.93 1 98.75 97 VAL A C 1
ATOM 769 O O . VAL A 1 97 ? -0.561 -17.688 -9.734 1 98.75 97 VAL A O 1
ATOM 772 N N . ILE A 1 98 ? 0.465 -19.453 -8.742 1 98.5 98 ILE A N 1
ATOM 773 C CA . ILE A 1 98 ? -0.174 -20.422 -9.617 1 98.5 98 ILE A CA 1
ATOM 774 C C . ILE A 1 98 ? -0.99 -21.406 -8.773 1 98.5 98 ILE A C 1
ATOM 776 O O . ILE A 1 98 ? -0.471 -22.016 -7.832 1 98.5 98 ILE A O 1
ATOM 780 N N . GLU A 1 99 ? -2.244 -21.469 -9.062 1 98 99 GLU A N 1
ATOM 781 C CA . GLU A 1 99 ? -3.107 -22.516 -8.508 1 98 99 GLU A CA 1
ATOM 782 C C . GLU A 1 99 ? -3.391 -23.609 -9.539 1 98 99 GLU A C 1
ATOM 784 O O . GLU A 1 99 ? -3.871 -23.312 -10.641 1 98 99 GLU A O 1
ATOM 789 N N . HIS A 1 100 ? -3.053 -24.797 -9.117 1 97 100 HIS A N 1
ATOM 790 C CA . HIS A 1 100 ? -3.252 -25.922 -10.016 1 97 100 HIS A CA 1
ATOM 791 C C . HIS A 1 100 ? -3.463 -27.219 -9.227 1 97 100 HIS A C 1
ATOM 793 O O . HIS A 1 100 ? -2.631 -27.578 -8.391 1 97 100 HIS A O 1
ATOM 799 N N . SER A 1 101 ? -4.633 -27.875 -9.508 1 94.69 101 SER A N 1
ATOM 800 C CA . SER A 1 101 ? -4.938 -29.172 -8.914 1 94.69 101 SER A CA 1
ATOM 801 C C . SER A 1 101 ? -4.809 -29.125 -7.391 1 94.69 101 SER A C 1
ATOM 803 O O . SER A 1 101 ? -4.188 -30 -6.789 1 94.69 101 SER A O 1
ATOM 805 N N . GLY A 1 102 ? -5.242 -28.031 -6.801 1 93.56 102 GLY A N 1
ATOM 806 C CA . GLY A 1 102 ? -5.297 -27.875 -5.355 1 93.56 102 GLY A CA 1
ATOM 807 C C . GLY A 1 102 ? -3.984 -27.422 -4.75 1 93.56 102 GLY A C 1
ATOM 808 O O . GLY A 1 102 ? -3.875 -27.25 -3.533 1 93.56 102 GLY A O 1
ATOM 809 N N . GLN A 1 103 ? -2.992 -27.188 -5.652 1 95.88 103 GLN A N 1
ATOM 810 C CA . GLN A 1 103 ? -1.688 -26.75 -5.172 1 95.88 103 GLN A CA 1
ATOM 811 C C . GLN A 1 103 ? -1.441 -25.281 -5.523 1 95.88 103 GLN A C 1
ATOM 813 O O . GLN A 1 103 ? -1.993 -24.766 -6.5 1 95.88 103 GLN A O 1
ATOM 818 N N . VAL A 1 104 ? -0.644 -24.656 -4.629 1 98.19 104 VAL A N 1
ATOM 819 C CA . VAL A 1 104 ? -0.232 -23.281 -4.867 1 98.19 104 VAL A CA 1
ATOM 820 C C . VAL A 1 104 ? 1.285 -23.219 -5.023 1 98.19 104 VAL A C 1
ATOM 822 O O . VAL A 1 104 ? 2.023 -23.812 -4.234 1 98.19 104 VAL A O 1
ATOM 825 N N . SER A 1 105 ? 1.719 -22.594 -6.074 1 98.06 105 SER A N 1
ATOM 826 C CA . SER A 1 105 ? 3.141 -22.328 -6.27 1 98.06 105 SER A CA 1
ATOM 827 C C . SER A 1 105 ? 3.385 -20.859 -6.609 1 98.06 105 SER A C 1
ATOM 829 O O . SER A 1 105 ? 2.463 -20.156 -7.016 1 98.06 105 SER A O 1
ATOM 831 N N . VAL A 1 106 ? 4.625 -20.484 -6.355 1 98.31 106 VAL A N 1
ATOM 832 C CA . VAL A 1 106 ? 4.961 -19.078 -6.566 1 98.31 106 VAL A CA 1
ATOM 833 C C . VAL A 1 106 ? 6.199 -18.969 -7.453 1 98.31 106 VAL A C 1
ATOM 835 O O . VAL A 1 106 ? 7.172 -19.703 -7.266 1 98.31 106 VAL A O 1
ATOM 838 N N . GLY A 1 107 ? 6.078 -18.016 -8.43 1 97.88 107 GLY A N 1
ATOM 839 C CA . GLY A 1 107 ? 7.18 -17.828 -9.359 1 97.88 107 GLY A CA 1
ATOM 840 C C . GLY A 1 107 ? 7.133 -18.766 -10.547 1 97.88 107 GLY A C 1
ATOM 841 O O . GLY A 1 107 ? 6.25 -19.625 -10.633 1 97.88 107 GLY A O 1
ATOM 842 N N . TRP A 1 108 ? 8.07 -18.516 -11.484 1 97.94 108 TRP A N 1
ATOM 843 C CA . TRP A 1 108 ? 8.18 -19.328 -12.695 1 97.94 108 TRP A CA 1
ATOM 844 C C . TRP A 1 108 ? 9.602 -19.812 -12.898 1 97.94 108 TRP A C 1
ATOM 846 O O . TRP A 1 108 ? 10.492 -19.047 -13.258 1 97.94 108 TRP A O 1
ATOM 856 N N . ASN A 1 109 ? 9.766 -21.031 -12.555 1 96.62 109 ASN A N 1
ATOM 857 C CA . ASN A 1 109 ? 11.055 -21.688 -12.703 1 96.62 109 ASN A CA 1
ATOM 858 C C . ASN A 1 109 ? 10.898 -23.078 -13.312 1 96.62 109 ASN A C 1
ATOM 860 O O . ASN A 1 109 ? 9.805 -23.469 -13.727 1 96.62 109 ASN A O 1
ATOM 864 N N . GLU A 1 110 ? 12.047 -23.828 -13.391 1 96.62 110 GLU A N 1
ATOM 865 C CA . GLU A 1 110 ? 12.031 -25.141 -14.031 1 96.62 110 GLU A CA 1
ATOM 866 C C . GLU A 1 110 ? 11.047 -26.062 -13.344 1 96.62 110 GLU A C 1
ATOM 868 O O . GLU A 1 110 ? 10.312 -26.797 -14.008 1 96.62 110 GLU A O 1
ATOM 873 N N . THR A 1 111 ? 11 -26.078 -12.109 1 95.12 111 THR A N 1
ATOM 874 C CA . THR A 1 111 ? 10.133 -26.969 -11.336 1 95.12 111 THR A CA 1
ATOM 875 C C . THR A 1 111 ? 8.664 -26.656 -11.633 1 95.12 1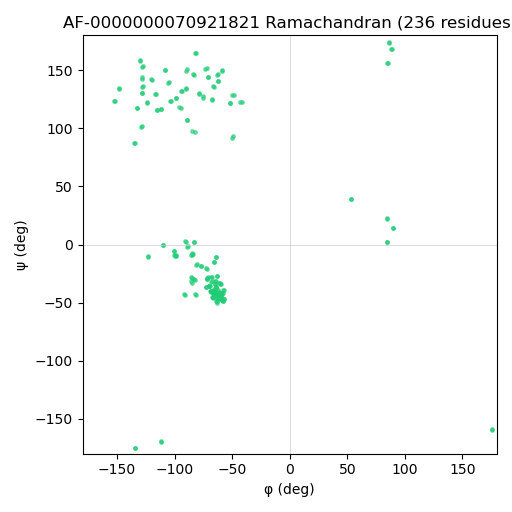11 THR A C 1
ATOM 877 O O . THR A 1 111 ? 7.895 -27.562 -11.961 1 95.12 111 THR A O 1
ATOM 880 N N . THR A 1 112 ? 8.289 -25.453 -11.555 1 96.12 112 THR A N 1
ATOM 881 C CA . THR A 1 112 ? 6.906 -25.062 -11.789 1 96.12 112 THR A CA 1
ATOM 882 C C . THR A 1 112 ? 6.52 -25.281 -13.25 1 96.12 112 THR A C 1
ATOM 884 O O . THR A 1 112 ? 5.434 -25.781 -13.539 1 96.12 112 THR A O 1
ATOM 887 N N . ALA A 1 113 ? 7.398 -24.969 -14.148 1 97.06 113 ALA A N 1
ATOM 888 C CA . ALA A 1 113 ? 7.133 -25.125 -15.578 1 97.06 113 ALA A CA 1
ATOM 889 C C . ALA A 1 113 ? 6.922 -26.594 -15.938 1 97.06 113 ALA A C 1
ATOM 891 O O . ALA A 1 113 ? 6.016 -26.922 -16.719 1 97.06 113 ALA A O 1
ATOM 892 N N . THR A 1 114 ? 7.707 -27.422 -15.383 1 95.44 114 THR A N 1
ATOM 893 C CA . THR A 1 114 ? 7.613 -28.844 -15.648 1 95.44 114 THR A CA 1
ATOM 894 C C . THR A 1 114 ? 6.332 -29.422 -15.055 1 95.44 114 THR A C 1
ATOM 896 O O . THR A 1 114 ? 5.637 -30.203 -15.703 1 95.44 114 THR A O 1
ATOM 899 N N . ALA A 1 115 ? 6.008 -28.969 -13.914 1 94.06 115 ALA A N 1
ATOM 900 C CA . ALA A 1 115 ? 4.809 -29.453 -13.234 1 94.06 115 ALA A CA 1
ATOM 901 C C . ALA A 1 115 ? 3.551 -29.109 -14.031 1 94.06 115 ALA A C 1
ATOM 903 O O . ALA A 1 115 ? 2.57 -29.859 -14 1 94.06 115 ALA A O 1
ATOM 904 N N . LEU A 1 116 ? 3.645 -28.047 -14.805 1 94.94 116 LEU A N 1
ATOM 905 C CA . LEU A 1 116 ? 2.461 -27.594 -15.523 1 94.94 116 LEU A CA 1
ATOM 906 C C . LEU A 1 116 ? 2.506 -28.062 -16.984 1 94.94 116 LEU A C 1
ATOM 908 O O . LEU A 1 116 ? 1.564 -27.812 -17.734 1 94.94 116 LEU A O 1
ATOM 912 N N . GLY A 1 117 ? 3.627 -28.672 -17.344 1 93.5 117 GLY A N 1
ATOM 913 C CA . GLY A 1 117 ? 3.727 -29.234 -18.672 1 93.5 117 GLY A CA 1
ATOM 914 C C . GLY A 1 117 ? 4.262 -28.266 -19.703 1 93.5 117 GLY A C 1
ATOM 915 O O . GLY A 1 117 ? 4.137 -28.5 -20.906 1 93.5 117 GLY A O 1
ATOM 916 N N . ALA A 1 118 ? 4.832 -27.172 -19.219 1 93.88 118 ALA A N 1
ATOM 917 C CA . ALA A 1 118 ? 5.371 -26.172 -20.141 1 93.88 118 ALA A CA 1
ATOM 918 C C . ALA A 1 118 ? 6.777 -26.547 -20.594 1 93.88 118 ALA A C 1
ATOM 920 O O . ALA A 1 118 ? 7.234 -26.094 -21.641 1 93.88 118 ALA A O 1
ATOM 921 N N . ARG A 1 119 ? 7.438 -27.25 -19.688 1 88.12 119 ARG A N 1
ATOM 922 C CA . ARG A 1 119 ? 8.789 -27.703 -20 1 88.12 119 ARG A CA 1
ATOM 923 C C . ARG A 1 119 ? 8.945 -29.188 -19.75 1 88.12 119 ARG A C 1
ATOM 925 O O . ARG A 1 119 ? 8.227 -29.766 -18.938 1 88.12 119 ARG A O 1
ATOM 932 N N . ARG A 1 120 ? 9.758 -29.859 -20.688 1 80.38 120 ARG A N 1
ATOM 933 C CA . ARG A 1 120 ? 10.008 -31.297 -20.562 1 80.38 120 ARG A CA 1
ATOM 934 C C . ARG A 1 120 ? 11.219 -31.562 -19.672 1 80.38 120 ARG A C 1
ATOM 936 O O . ARG A 1 120 ? 12.141 -30.75 -19.609 1 80.38 120 ARG A O 1
ATOM 943 N N . MET B 1 1 ? 7.609 39 14.164 1 41.59 1 MET B N 1
ATOM 944 C CA . MET B 1 1 ? 8.367 37.781 13.922 1 41.59 1 MET B CA 1
ATOM 945 C C . MET B 1 1 ? 7.68 36.938 12.867 1 41.59 1 MET B C 1
ATOM 947 O O . MET B 1 1 ? 6.535 36.5 13.047 1 41.59 1 MET B O 1
ATOM 951 N N . THR B 1 2 ? 7.789 37.125 11.508 1 51.31 2 THR B N 1
ATOM 952 C CA . THR B 1 2 ? 6.957 36.719 10.383 1 51.31 2 THR B CA 1
ATOM 953 C C . THR B 1 2 ? 6.637 35.219 10.461 1 51.31 2 THR B C 1
ATOM 955 O O . THR B 1 2 ? 7.527 34.406 10.688 1 51.31 2 THR B O 1
ATOM 958 N N . ALA B 1 3 ? 5.566 34.906 11.07 1 62.28 3 ALA B N 1
ATOM 959 C CA . ALA B 1 3 ? 5.199 33.531 11.352 1 62.28 3 ALA B CA 1
ATOM 960 C C . ALA B 1 3 ? 5.496 32.625 10.156 1 62.28 3 ALA B C 1
ATOM 962 O O . ALA B 1 3 ? 5.383 33.062 9.008 1 62.28 3 ALA B O 1
ATOM 963 N N . ALA B 1 4 ? 6.332 31.531 10.289 1 82.38 4 ALA B N 1
ATOM 964 C CA . ALA B 1 4 ? 6.762 30.609 9.242 1 82.38 4 ALA B CA 1
ATOM 965 C C . ALA B 1 4 ? 5.566 30.094 8.438 1 82.38 4 ALA B C 1
ATOM 967 O O . ALA B 1 4 ? 4.469 29.938 8.977 1 82.38 4 ALA B O 1
ATOM 968 N N . GLU B 1 5 ? 5.59 30.172 7.207 1 93.44 5 GLU B N 1
ATOM 969 C CA . GLU B 1 5 ? 4.59 29.656 6.273 1 93.44 5 GLU B CA 1
ATOM 970 C C . GLU B 1 5 ? 4.289 28.188 6.539 1 93.44 5 GLU B C 1
ATOM 972 O O . GLU B 1 5 ? 5.203 27.359 6.625 1 93.44 5 GLU B O 1
ATOM 977 N N . PRO B 1 6 ? 3.004 27.922 6.809 1 97.12 6 PRO B N 1
ATOM 978 C CA . PRO B 1 6 ? 2.656 26.516 6.996 1 97.12 6 PRO B CA 1
ATOM 979 C C . PRO B 1 6 ? 2.898 25.672 5.742 1 97.12 6 PRO B C 1
ATOM 981 O O . PRO B 1 6 ? 2.795 26.188 4.625 1 97.12 6 PRO B O 1
ATOM 984 N N . LEU B 1 7 ? 3.268 24.469 5.992 1 98 7 LEU B N 1
ATOM 985 C CA . LEU B 1 7 ? 3.379 23.469 4.938 1 98 7 LEU B CA 1
ATOM 986 C C . LEU B 1 7 ? 2.318 22.391 5.102 1 98 7 LEU B C 1
ATOM 988 O O . LEU B 1 7 ? 2.305 21.672 6.109 1 98 7 LEU B O 1
ATOM 992 N N . LEU B 1 8 ? 1.428 22.312 4.098 1 98.31 8 LEU B N 1
ATOM 993 C CA . LEU B 1 8 ? 0.351 21.328 4.09 1 98.31 8 LEU B CA 1
ATOM 994 C C . LEU B 1 8 ? 0.718 20.125 3.225 1 98.31 8 LEU B C 1
ATOM 996 O O . LEU B 1 8 ? 1.177 20.297 2.092 1 98.31 8 LEU B O 1
ATOM 1000 N N . TYR B 1 9 ? 0.605 18.969 3.85 1 98.62 9 TYR B N 1
ATOM 1001 C CA . TYR B 1 9 ? 0.775 17.719 3.113 1 98.62 9 TYR B CA 1
ATOM 1002 C C . TYR B 1 9 ? -0.568 17.031 2.873 1 98.62 9 TYR B C 1
ATOM 1004 O O . TYR B 1 9 ? -1.42 17 3.764 1 98.62 9 TYR B O 1
ATOM 1012 N N . GLY B 1 10 ? -0.737 16.5 1.722 1 98.12 10 GLY B N 1
ATOM 1013 C CA . GLY B 1 10 ? -1.955 15.781 1.392 1 98.12 10 GLY B CA 1
ATOM 1014 C C . GLY B 1 10 ? -2 15.312 -0.051 1 98.12 10 GLY B C 1
ATOM 1015 O O . GLY B 1 10 ? -0.959 15.055 -0.657 1 98.12 10 GLY B O 1
ATOM 1016 N N . ILE B 1 11 ? -3.156 15.062 -0.459 1 97.06 11 ILE B N 1
ATOM 1017 C CA . ILE B 1 11 ? -3.43 14.758 -1.858 1 97.06 11 ILE B CA 1
ATOM 1018 C C . ILE B 1 11 ? -4.398 15.781 -2.436 1 97.06 11 ILE B C 1
ATOM 1020 O O . ILE B 1 11 ? -5.348 16.203 -1.767 1 97.06 11 ILE B O 1
ATOM 1024 N N . SER B 1 12 ? -4.137 16.141 -3.705 1 96.06 12 SER B N 1
ATOM 1025 C CA . SER B 1 12 ? -4.797 17.312 -4.281 1 96.06 12 SER B CA 1
ATOM 1026 C C . SER B 1 12 ? -6.293 17.062 -4.457 1 96.06 12 SER B C 1
ATOM 1028 O O . SER B 1 12 ? -7.086 18 -4.43 1 96.06 12 SER B O 1
ATOM 1030 N N . ASN B 1 13 ? -6.676 15.836 -4.641 1 95.31 13 ASN B N 1
ATOM 1031 C CA . ASN B 1 13 ? -8.086 15.57 -4.914 1 95.31 13 ASN B CA 1
ATOM 1032 C C . ASN B 1 13 ? -8.867 15.336 -3.629 1 95.31 13 ASN B C 1
ATOM 1034 O O . ASN B 1 13 ? -10.062 15.023 -3.672 1 95.31 13 ASN B O 1
ATOM 1038 N N . CYS B 1 14 ? -8.336 15.422 -2.574 1 97.25 14 CYS B N 1
ATOM 1039 C CA . CYS B 1 14 ? -8.992 15.258 -1.279 1 97.25 14 CYS B CA 1
ATOM 1040 C C . CYS B 1 14 ? -9.766 16.516 -0.897 1 97.25 14 CYS B C 1
ATOM 1042 O O . CYS B 1 14 ? -9.203 17.609 -0.863 1 97.25 14 CYS B O 1
ATOM 1044 N N . ASP B 1 15 ? -10.992 16.406 -0.52 1 97.06 15 ASP B N 1
ATOM 1045 C CA . ASP B 1 15 ? -11.891 17.516 -0.204 1 97.06 15 ASP B CA 1
ATOM 1046 C C . ASP B 1 15 ? -11.391 18.297 1.007 1 97.06 15 ASP B C 1
ATOM 1048 O O . ASP B 1 15 ? -11.445 19.531 1.02 1 97.06 15 ASP B O 1
ATOM 1052 N N . THR B 1 16 ? -10.938 17.625 1.934 1 97.56 16 THR B N 1
ATOM 1053 C CA . THR B 1 16 ? -10.477 18.281 3.148 1 97.56 16 THR B CA 1
ATOM 1054 C C . THR B 1 16 ? -9.25 19.141 2.865 1 97.56 16 THR B C 1
ATOM 1056 O O . THR B 1 16 ? -9.148 20.266 3.354 1 97.56 16 THR B O 1
ATOM 1059 N N . VAL B 1 17 ? -8.375 18.625 2.09 1 98.06 17 VAL B N 1
ATOM 1060 C CA . VAL B 1 17 ? -7.176 19.359 1.718 1 98.06 17 VAL B CA 1
ATOM 1061 C C . VAL B 1 17 ? -7.57 20.594 0.913 1 98.06 17 VAL B C 1
ATOM 1063 O O . VAL B 1 17 ? -7.066 21.703 1.166 1 98.06 17 VAL B O 1
ATOM 1066 N N . ARG B 1 18 ? -8.508 20.438 -0.011 1 97.81 18 ARG B N 1
ATOM 1067 C CA . ARG B 1 18 ? -8.992 21.562 -0.803 1 97.81 18 ARG B CA 1
ATOM 1068 C C . ARG B 1 18 ? -9.602 22.641 0.089 1 97.81 18 ARG B C 1
ATOM 1070 O O . ARG B 1 18 ? -9.352 23.828 -0.101 1 97.81 18 ARG B O 1
ATOM 1077 N N . ARG B 1 19 ? -10.352 22.234 1.008 1 98 19 ARG B N 1
ATOM 1078 C CA . ARG B 1 19 ? -11 23.156 1.938 1 98 19 ARG B CA 1
ATOM 1079 C C . ARG B 1 19 ? -9.969 23.906 2.773 1 98 19 ARG B C 1
ATOM 1081 O O . ARG B 1 19 ? -10.062 25.125 2.934 1 98 19 ARG B O 1
ATOM 1088 N N . ALA B 1 20 ? -9.062 23.203 3.309 1 98.25 20 ALA B N 1
ATOM 1089 C CA . ALA B 1 20 ? -8.016 23.812 4.125 1 98.25 20 ALA B CA 1
ATOM 1090 C C . ALA B 1 20 ? -7.258 24.875 3.336 1 98.25 20 ALA B C 1
ATOM 1092 O O . ALA B 1 20 ? -7.082 26 3.812 1 98.25 20 ALA B O 1
ATOM 1093 N N . ARG B 1 21 ? -6.887 24.531 2.148 1 97.81 21 ARG B N 1
ATOM 1094 C CA . ARG B 1 21 ? -6.133 25.469 1.312 1 97.81 21 ARG B CA 1
ATOM 1095 C C . ARG B 1 21 ? -6.977 26.672 0.939 1 97.81 21 ARG B C 1
ATOM 1097 O O . ARG B 1 21 ? -6.484 27.812 0.929 1 97.81 21 ARG B O 1
ATOM 1104 N N . ARG B 1 22 ? -8.195 26.438 0.604 1 97.81 22 ARG B N 1
ATOM 1105 C CA . ARG B 1 22 ? -9.117 27.531 0.278 1 97.81 22 ARG B CA 1
ATOM 1106 C C . ARG B 1 22 ? -9.266 28.484 1.451 1 97.81 22 ARG B C 1
ATOM 1108 O O . ARG B 1 22 ? -9.156 29.703 1.28 1 97.81 22 ARG B O 1
ATOM 1115 N N . GLU B 1 23 ? -9.5 27.969 2.674 1 98 23 GLU B N 1
ATOM 1116 C CA . GLU B 1 23 ? -9.711 28.797 3.854 1 98 23 GLU B CA 1
ATOM 1117 C C . GLU B 1 23 ? -8.461 29.609 4.188 1 98 23 GLU B C 1
ATOM 1119 O O . GLU B 1 23 ? -8.555 30.766 4.582 1 98 23 GLU B O 1
ATOM 1124 N N . LEU B 1 24 ? -7.348 29.031 3.986 1 97.56 24 LEU B N 1
ATOM 1125 C CA . LEU B 1 24 ? -6.098 29.75 4.23 1 97.56 24 LEU B CA 1
ATOM 1126 C C . LEU B 1 24 ? -5.914 30.875 3.229 1 97.56 24 LEU B C 1
ATOM 1128 O O . LEU B 1 24 ? -5.57 32 3.611 1 97.56 24 LEU B O 1
ATOM 1132 N N . ARG B 1 25 ? -6.172 30.578 1.976 1 97 25 ARG B N 1
ATOM 1133 C CA . ARG B 1 25 ? -6.078 31.594 0.932 1 97 25 ARG B CA 1
ATOM 1134 C C . ARG B 1 25 ? -7.035 32.75 1.208 1 97 25 ARG B C 1
ATOM 1136 O O . ARG B 1 25 ? -6.648 33.906 1.116 1 97 25 ARG B O 1
ATOM 1143 N N . GLU B 1 26 ? -8.188 32.469 1.556 1 97.31 26 GLU B N 1
ATOM 1144 C CA . GLU B 1 26 ? -9.211 33.469 1.812 1 97.31 26 GLU B CA 1
ATOM 1145 C C . GLU B 1 26 ? -8.844 34.344 3.004 1 97.31 26 GLU B C 1
ATOM 1147 O O . GLU B 1 26 ? -9.211 35.5 3.053 1 97.31 26 GLU B O 1
ATOM 1152 N N . ALA B 1 27 ? -8.141 33.781 3.938 1 96.69 27 ALA B N 1
ATOM 1153 C CA . ALA B 1 27 ? -7.723 34.5 5.129 1 96.69 27 ALA B CA 1
ATOM 1154 C C . ALA B 1 27 ? -6.43 35.281 4.875 1 96.69 27 ALA B C 1
ATOM 1156 O O . ALA B 1 27 ? -5.934 35.969 5.758 1 96.69 27 ALA B O 1
ATOM 1157 N N . GLY B 1 28 ? -5.812 35.062 3.758 1 95.69 28 GLY B N 1
ATOM 1158 C CA . GLY B 1 28 ? -4.586 35.75 3.396 1 95.69 28 GLY B CA 1
ATOM 1159 C C . GLY B 1 28 ? -3.342 35.094 3.98 1 95.69 28 GLY B C 1
ATOM 1160 O O . GLY B 1 28 ? -2.314 35.75 4.148 1 95.69 28 GLY B O 1
ATOM 1161 N N . VAL B 1 29 ? -3.422 33.844 4.332 1 95.38 29 VAL B N 1
ATOM 1162 C CA . VAL B 1 29 ? -2.289 33.125 4.906 1 95.38 29 VAL B CA 1
ATOM 1163 C C . VAL B 1 29 ? -1.544 32.375 3.805 1 95.38 29 VAL B C 1
ATOM 1165 O O . VAL B 1 29 ? -2.115 31.516 3.139 1 95.38 29 VAL B O 1
ATOM 1168 N N . ALA B 1 30 ? -0.3 32.781 3.635 1 95.19 30 ALA B N 1
ATOM 1169 C CA . ALA B 1 30 ? 0.534 32.062 2.682 1 95.19 30 ALA B CA 1
ATOM 1170 C C . ALA B 1 30 ? 0.798 30.625 3.16 1 95.19 30 ALA B C 1
ATOM 1172 O O . ALA B 1 30 ? 1.041 30.391 4.348 1 95.19 30 ALA B O 1
ATOM 1173 N N . CYS B 1 31 ? 0.696 29.672 2.277 1 96.38 31 CYS B N 1
ATOM 1174 C CA . CYS B 1 31 ? 0.853 28.266 2.646 1 96.38 31 CYS B CA 1
ATOM 1175 C C . CYS B 1 31 ? 1.452 27.469 1.497 1 96.38 31 CYS B C 1
ATOM 1177 O O . CYS B 1 31 ? 1.087 27.672 0.337 1 96.38 31 CYS B O 1
ATOM 1179 N N . ARG B 1 32 ? 2.375 26.672 1.774 1 97.38 32 ARG B N 1
ATOM 1180 C CA . ARG B 1 32 ? 2.904 25.719 0.802 1 97.38 32 ARG B CA 1
ATOM 1181 C C . ARG B 1 32 ? 2.141 24.391 0.855 1 97.38 32 ARG B C 1
ATOM 1183 O O . ARG B 1 32 ? 1.609 24.016 1.902 1 97.38 32 ARG B O 1
ATOM 1190 N N . PHE B 1 33 ? 2.131 23.828 -0.304 1 97.94 33 PHE B N 1
ATOM 1191 C CA . PHE B 1 33 ? 1.425 22.547 -0.381 1 97.94 33 PHE B CA 1
ATOM 1192 C C . PHE B 1 33 ? 2.309 21.484 -1.01 1 97.94 33 PHE B C 1
ATOM 1194 O O . PHE B 1 33 ? 2.971 21.734 -2.02 1 97.94 33 PHE B O 1
ATOM 1201 N N . HIS B 1 34 ? 2.404 20.328 -0.361 1 98.19 34 HIS B N 1
ATOM 1202 C CA . HIS B 1 34 ? 3.107 19.156 -0.863 1 98.19 34 HIS B CA 1
ATOM 1203 C C . HIS B 1 34 ? 2.143 18 -1.12 1 98.19 34 HIS B C 1
ATOM 1205 O O . HIS B 1 34 ? 1.559 17.453 -0.181 1 98.19 34 HIS B O 1
ATOM 1211 N N . ASP B 1 35 ? 2.039 17.625 -2.371 1 97.88 35 ASP B N 1
ATOM 1212 C CA . ASP B 1 35 ? 1.229 16.484 -2.775 1 97.88 35 ASP B CA 1
ATOM 1213 C C . ASP B 1 35 ? 2.043 15.195 -2.736 1 97.88 35 ASP B C 1
ATOM 1215 O O . ASP B 1 35 ? 2.859 14.945 -3.627 1 97.88 35 ASP B O 1
ATOM 1219 N N . PHE B 1 36 ? 1.734 14.383 -1.72 1 95.25 36 PHE B N 1
ATOM 1220 C CA . PHE B 1 36 ? 2.65 13.25 -1.592 1 95.25 36 PHE B CA 1
ATOM 1221 C C . PHE B 1 36 ? 2.236 12.109 -2.514 1 95.25 36 PHE B C 1
ATOM 1223 O O . PHE B 1 36 ? 2.928 11.094 -2.6 1 95.25 36 PHE B O 1
ATOM 1230 N N . ARG B 1 37 ? 1.183 12.148 -3.129 1 92.25 37 ARG B N 1
ATOM 1231 C CA . ARG B 1 37 ? 0.887 11.219 -4.215 1 92.25 37 ARG B CA 1
ATOM 1232 C C . ARG B 1 37 ? 1.704 11.555 -5.457 1 92.25 37 ARG B C 1
ATOM 1234 O O . ARG B 1 37 ? 2.205 10.656 -6.137 1 92.25 37 ARG B O 1
ATOM 1241 N N . LYS B 1 38 ? 1.939 12.836 -5.762 1 94.31 38 LYS B N 1
ATOM 1242 C CA . LYS B 1 38 ? 2.678 13.312 -6.93 1 94.31 38 LYS B CA 1
ATOM 1243 C C . LYS B 1 38 ? 4.16 13.477 -6.613 1 94.31 38 LYS B C 1
ATOM 1245 O O . LYS B 1 38 ? 5.02 13.078 -7.41 1 94.31 38 LYS B O 1
ATOM 1250 N N . ASP B 1 39 ? 4.418 14.031 -5.496 1 95.12 39 ASP B N 1
ATOM 1251 C CA . ASP B 1 39 ? 5.777 14.438 -5.156 1 95.12 39 ASP B CA 1
ATOM 1252 C C . ASP B 1 39 ? 6.457 13.406 -4.258 1 95.12 39 ASP B C 1
ATOM 1254 O O . ASP B 1 39 ? 7.656 13.5 -3.994 1 95.12 39 ASP B O 1
ATOM 1258 N N . GLY B 1 40 ? 5.77 12.461 -3.783 1 94.12 40 GLY B N 1
ATOM 1259 C CA . GLY B 1 40 ? 6.332 11.398 -2.971 1 94.12 40 GLY B CA 1
ATOM 1260 C C . GLY B 1 40 ? 6.379 11.734 -1.491 1 94.12 40 GLY B C 1
ATOM 1261 O O . GLY B 1 40 ? 6.059 12.852 -1.095 1 94.12 40 GLY B O 1
ATOM 1262 N N . LEU B 1 41 ? 6.648 10.766 -0.661 1 95.56 41 LEU B N 1
ATOM 1263 C CA . LEU B 1 41 ? 6.793 10.891 0.786 1 95.56 41 LEU B CA 1
ATOM 1264 C C . LEU B 1 41 ? 8.047 10.164 1.269 1 95.56 41 LEU B C 1
ATOM 1266 O O . LEU B 1 41 ? 8.148 8.945 1.151 1 95.56 41 LEU B O 1
ATOM 1270 N N . ASP B 1 42 ? 8.93 10.938 1.817 1 94.56 42 ASP B N 1
ATOM 1271 C CA . ASP B 1 42 ? 10.156 10.32 2.311 1 94.56 42 ASP B CA 1
ATOM 1272 C C . ASP B 1 42 ? 9.953 9.727 3.703 1 94.56 42 ASP B C 1
ATOM 1274 O O . ASP B 1 42 ? 9.234 10.297 4.527 1 94.56 42 ASP B O 1
ATOM 1278 N N . PRO B 1 43 ? 10.609 8.648 3.994 1 96.12 43 PRO B N 1
ATOM 1279 C CA . PRO B 1 43 ? 10.445 7.977 5.285 1 96.12 43 PRO B CA 1
ATOM 1280 C C . PRO B 1 43 ? 10.805 8.875 6.469 1 96.12 43 PRO B C 1
ATOM 1282 O O . PRO B 1 43 ? 10.18 8.781 7.527 1 96.12 43 PRO B O 1
ATOM 1285 N N . ASP B 1 44 ? 11.766 9.734 6.289 1 97 44 ASP B N 1
ATOM 1286 C CA . ASP B 1 44 ? 12.172 10.617 7.379 1 97 44 ASP B CA 1
ATOM 1287 C C . ASP B 1 44 ? 11.039 11.578 7.754 1 97 44 ASP B C 1
ATOM 1289 O O . ASP B 1 44 ? 10.836 11.875 8.93 1 97 44 ASP B O 1
ATOM 1293 N N . THR B 1 45 ? 10.359 12.078 6.789 1 97.69 45 THR B N 1
ATOM 1294 C CA . THR B 1 45 ? 9.219 12.953 7.035 1 97.69 45 THR B CA 1
ATOM 1295 C C . THR B 1 45 ? 8.133 12.211 7.801 1 97.69 45 THR B C 1
ATOM 1297 O O . THR B 1 45 ? 7.613 12.719 8.805 1 97.69 45 THR B O 1
ATOM 1300 N N . LEU B 1 46 ? 7.836 11.023 7.371 1 98.12 46 LEU B N 1
ATOM 1301 C CA . LEU B 1 46 ? 6.84 10.227 8.07 1 98.12 46 LEU B CA 1
ATOM 1302 C C . LEU B 1 46 ? 7.258 9.977 9.516 1 98.12 46 LEU B C 1
ATOM 1304 O O . LEU B 1 46 ? 6.441 10.086 10.43 1 98.12 46 LEU B O 1
ATOM 1308 N N . ASP B 1 47 ? 8.523 9.695 9.719 1 97.75 47 ASP B N 1
ATOM 1309 C CA . ASP B 1 47 ? 9.008 9.406 11.062 1 97.75 47 ASP B CA 1
ATOM 1310 C C . ASP B 1 47 ? 8.867 10.625 11.977 1 97.75 47 ASP B C 1
ATOM 1312 O O . ASP B 1 47 ? 8.531 10.484 13.148 1 97.75 47 ASP B O 1
ATOM 1316 N N . ARG B 1 48 ? 9.109 11.789 11.391 1 98 48 ARG B N 1
ATOM 1317 C CA . ARG B 1 48 ? 8.914 13.016 12.156 1 98 48 ARG B CA 1
ATOM 1318 C C . ARG B 1 48 ? 7.457 13.164 12.586 1 98 48 ARG B C 1
ATOM 1320 O O . ARG B 1 48 ? 7.172 13.562 13.719 1 98 48 ARG B O 1
ATOM 1327 N N . TRP B 1 49 ? 6.559 12.828 11.695 1 98.62 49 TRP B N 1
ATOM 1328 C CA . TRP B 1 49 ? 5.137 12.914 12.016 1 98.62 49 TRP B CA 1
ATOM 1329 C C . TRP B 1 49 ? 4.762 11.906 13.094 1 98.62 49 TRP B C 1
ATOM 1331 O O . TRP B 1 49 ? 4.062 12.242 14.055 1 98.62 49 TRP B O 1
ATOM 1341 N N . LEU B 1 50 ? 5.262 10.703 12.891 1 98.31 50 LEU B N 1
ATOM 1342 C CA . LEU B 1 50 ? 4.961 9.641 13.844 1 98.31 50 LEU B CA 1
ATOM 1343 C C . LEU B 1 50 ? 5.457 10.008 15.234 1 98.31 50 LEU B C 1
ATOM 1345 O O . LEU B 1 50 ? 4.766 9.773 16.234 1 98.31 50 LEU B O 1
ATOM 1349 N N . ASP B 1 51 ? 6.609 10.562 15.32 1 98.06 51 ASP B N 1
ATOM 1350 C CA . ASP B 1 51 ? 7.188 10.984 16.594 1 98.06 51 ASP B CA 1
ATOM 1351 C C . ASP B 1 51 ? 6.363 12.109 17.219 1 98.06 51 ASP B C 1
ATOM 1353 O O . ASP B 1 51 ? 6.203 12.148 18.438 1 98.06 51 ASP B O 1
ATOM 1357 N N . ALA B 1 52 ? 5.793 12.969 16.422 1 98.5 52 ALA B N 1
ATOM 1358 C CA . ALA B 1 52 ? 5.137 14.18 16.891 1 98.5 52 ALA B CA 1
ATOM 1359 C C . ALA B 1 52 ? 3.717 13.891 17.375 1 98.5 52 ALA B C 1
ATOM 1361 O O . ALA B 1 52 ? 3.281 14.398 18.406 1 98.5 52 ALA B O 1
ATOM 1362 N N . VAL B 1 53 ? 2.955 13.055 16.609 1 98.38 53 VAL B N 1
ATOM 1363 C CA . VAL B 1 53 ? 1.529 12.969 16.922 1 98.38 53 VAL B CA 1
ATOM 1364 C C . VAL B 1 53 ? 1.151 11.523 17.219 1 98.38 53 VAL B C 1
ATOM 1366 O O . VAL B 1 53 ? 0.037 11.25 17.672 1 98.38 53 VAL B O 1
ATOM 1369 N N . GLY B 1 54 ? 2.041 10.547 16.969 1 98.25 54 GLY B N 1
ATOM 1370 C CA . GLY B 1 54 ? 1.735 9.133 17.156 1 98.25 54 GLY B CA 1
ATOM 1371 C C . GLY B 1 54 ? 1.042 8.516 15.969 1 98.25 54 GLY B C 1
ATOM 1372 O O . GLY B 1 54 ? 0.384 9.211 15.188 1 98.25 54 GLY B O 1
ATOM 1373 N N . TRP B 1 55 ? 1.207 7.168 15.906 1 97.94 55 TRP B N 1
ATOM 1374 C CA . TRP B 1 55 ? 0.71 6.473 14.719 1 97.94 55 TRP B CA 1
ATOM 1375 C C . TRP B 1 55 ? -0.814 6.426 14.719 1 97.94 55 TRP B C 1
ATOM 1377 O O . TRP B 1 55 ? -1.44 6.469 13.656 1 97.94 55 TRP B O 1
ATOM 1387 N N . GLU B 1 56 ? -1.41 6.414 15.867 1 98.06 56 GLU B N 1
ATOM 1388 C CA . GLU B 1 56 ? -2.865 6.312 15.938 1 98.06 56 GLU B CA 1
ATOM 1389 C C . GLU B 1 56 ? -3.533 7.578 15.414 1 98.06 56 GLU B C 1
ATOM 1391 O O . GLU B 1 56 ? -4.547 7.508 14.719 1 98.06 56 GLU B O 1
ATOM 1396 N N . ALA B 1 57 ? -2.951 8.656 15.75 1 98.06 57 ALA B N 1
ATOM 1397 C CA . ALA B 1 57 ? -3.492 9.93 15.281 1 98.06 57 ALA B CA 1
ATOM 1398 C C . ALA B 1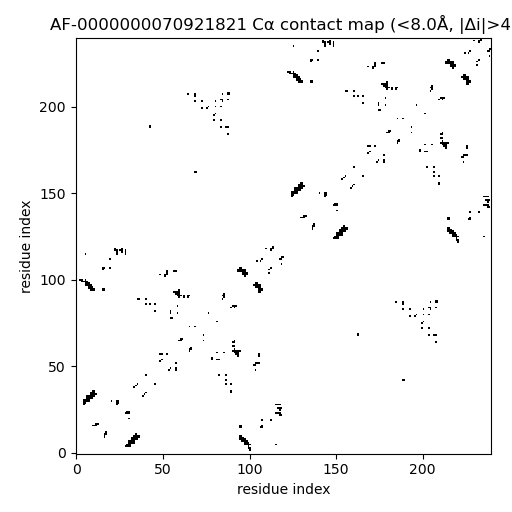 57 ? -3.25 10.117 13.789 1 98.06 57 ALA B C 1
ATOM 1400 O O . ALA B 1 57 ? -4.031 10.781 13.102 1 98.06 57 ALA B O 1
ATOM 1401 N N . LEU B 1 58 ? -2.221 9.547 13.297 1 98.69 58 LEU B N 1
ATOM 1402 C CA . LEU B 1 58 ? -1.792 9.75 11.914 1 98.69 58 LEU B CA 1
ATOM 1403 C C . LEU B 1 58 ? -2.525 8.797 10.977 1 98.69 58 LEU B C 1
ATOM 1405 O O . LEU B 1 58 ? -2.744 9.117 9.805 1 98.69 58 LEU B O 1
ATOM 1409 N N . LEU B 1 59 ? -2.92 7.68 11.461 1 98.5 59 LEU B N 1
ATOM 1410 C CA . LEU B 1 59 ? -3.551 6.648 10.648 1 98.5 59 LEU B CA 1
ATOM 1411 C C . LEU B 1 59 ? -4.996 7.02 10.32 1 98.5 59 LEU B C 1
ATOM 1413 O O . LEU B 1 59 ? -5.785 7.301 11.227 1 98.5 59 LEU B O 1
ATOM 1417 N N . ASN B 1 60 ? -5.32 6.98 9.031 1 97.94 60 ASN B N 1
ATOM 1418 C CA . ASN B 1 60 ? -6.672 7.277 8.57 1 97.94 60 ASN B CA 1
ATOM 1419 C C . ASN B 1 60 ? -7.574 6.047 8.648 1 97.94 60 ASN B C 1
ATOM 1421 O O . ASN B 1 60 ? -7.648 5.266 7.699 1 97.94 60 ASN B O 1
ATOM 1425 N N . ARG B 1 61 ? -8.297 5.973 9.664 1 96.81 61 ARG B N 1
ATOM 1426 C CA . ARG B 1 61 ? -9.156 4.809 9.859 1 96.81 61 ARG B CA 1
ATOM 1427 C C . ARG B 1 61 ? -10.523 5.02 9.219 1 96.81 61 ARG B C 1
ATOM 1429 O O . ARG B 1 61 ? -11.352 4.109 9.195 1 96.81 61 ARG B O 1
ATOM 1436 N N . ARG B 1 62 ? -10.695 6.137 8.688 1 95.19 62 ARG B N 1
ATOM 1437 C CA . ARG B 1 62 ? -11.984 6.453 8.062 1 95.19 62 ARG B CA 1
ATOM 1438 C C . ARG B 1 62 ? -11.922 6.27 6.555 1 95.19 62 ARG B C 1
ATOM 1440 O O . ARG B 1 62 ? -12.945 6.301 5.875 1 95.19 62 ARG B O 1
ATOM 1447 N N . GLY B 1 63 ? -10.797 6.074 6.059 1 94.06 63 GLY B N 1
ATOM 1448 C CA . GLY B 1 63 ? -10.617 5.984 4.617 1 94.06 63 GLY B CA 1
ATOM 1449 C C . GLY B 1 63 ? -10.961 4.617 4.059 1 94.06 63 GLY B C 1
ATOM 1450 O O . GLY B 1 63 ? -10.992 3.629 4.797 1 94.06 63 GLY B O 1
ATOM 1451 N N . ALA B 1 64 ? -11.109 4.594 2.723 1 91.94 64 ALA B N 1
ATOM 1452 C CA . ALA B 1 64 ? -11.523 3.379 2.023 1 91.94 64 ALA B CA 1
ATOM 1453 C C . ALA B 1 64 ? -10.469 2.287 2.141 1 91.94 64 ALA B C 1
ATOM 1455 O O . ALA B 1 64 ? -10.797 1.114 2.334 1 91.94 64 ALA B O 1
ATOM 1456 N N . THR B 1 65 ? -9.211 2.672 2.074 1 93.38 65 THR B N 1
ATOM 1457 C CA . THR B 1 65 ? -8.125 1.698 2.115 1 93.38 65 THR B CA 1
ATOM 1458 C C . THR B 1 65 ? -8.148 0.915 3.424 1 93.38 65 THR B C 1
ATOM 1460 O O . THR B 1 65 ? -8.016 -0.311 3.424 1 93.38 65 THR B O 1
ATOM 1463 N N . TRP B 1 66 ? -8.344 1.608 4.5 1 96 66 TRP B N 1
ATOM 1464 C CA . TRP B 1 66 ? -8.383 0.982 5.816 1 96 66 TRP B CA 1
ATOM 1465 C C . TRP B 1 66 ? -9.609 0.08 5.949 1 96 66 TRP B C 1
ATOM 1467 O O . TRP B 1 66 ? -9.5 -1.062 6.402 1 96 66 TRP B O 1
ATOM 1477 N N . ARG B 1 67 ? -10.68 0.554 5.449 1 94.31 67 ARG B N 1
ATOM 1478 C CA . ARG B 1 67 ? -11.945 -0.155 5.637 1 94.31 67 ARG B CA 1
ATOM 1479 C C . ARG B 1 67 ? -11.984 -1.428 4.797 1 94.31 67 ARG B C 1
ATOM 1481 O O . ARG B 1 67 ? -12.742 -2.354 5.102 1 94.31 67 ARG B O 1
ATOM 1488 N N . ARG B 1 68 ? -11.195 -1.497 3.811 1 92.19 68 ARG B N 1
ATOM 1489 C CA . ARG B 1 68 ? -11.148 -2.664 2.936 1 92.19 68 ARG B CA 1
ATOM 1490 C C . ARG B 1 68 ? -10.312 -3.777 3.553 1 92.19 68 ARG B C 1
ATOM 1492 O O . ARG B 1 68 ? -10.383 -4.93 3.119 1 92.19 68 ARG B O 1
ATOM 1499 N N . LEU B 1 69 ? -9.508 -3.471 4.523 1 94.81 69 LEU B N 1
ATOM 1500 C CA . LEU B 1 69 ? -8.719 -4.488 5.211 1 94.81 69 LEU B CA 1
ATOM 1501 C C . LEU B 1 69 ? -9.617 -5.371 6.078 1 94.81 69 LEU B C 1
ATOM 1503 O O . LEU B 1 69 ? -10.586 -4.891 6.668 1 94.81 69 LEU B O 1
ATOM 1507 N N . PRO B 1 70 ? -9.289 -6.586 6.141 1 94.31 70 PRO B N 1
ATOM 1508 C CA . PRO B 1 70 ? -10.047 -7.461 7.035 1 94.31 70 PRO B CA 1
ATOM 1509 C C . PRO B 1 70 ? -10.008 -7.004 8.492 1 94.31 70 PRO B C 1
ATOM 1511 O O . PRO B 1 70 ? -8.992 -6.465 8.945 1 94.31 70 PRO B O 1
ATOM 1514 N N . ALA B 1 71 ? -11.078 -7.293 9.273 1 95.31 71 ALA B N 1
ATOM 1515 C CA . ALA B 1 71 ? -11.227 -6.852 10.656 1 95.31 71 ALA B CA 1
ATOM 1516 C C . ALA B 1 71 ? -10.07 -7.344 11.523 1 95.31 71 ALA B C 1
ATOM 1518 O O . ALA B 1 71 ? -9.578 -6.617 12.391 1 95.31 71 ALA B O 1
ATOM 1519 N N . ASP B 1 72 ? -9.656 -8.516 11.281 1 94.12 72 ASP B N 1
ATOM 1520 C CA . ASP B 1 72 ? -8.578 -9.086 12.086 1 94.12 72 ASP B CA 1
ATOM 1521 C C . ASP B 1 72 ? -7.25 -8.398 11.797 1 94.12 72 ASP B C 1
ATOM 1523 O O . ASP B 1 72 ? -6.422 -8.242 12.695 1 94.12 72 ASP B O 1
ATOM 1527 N N . THR B 1 73 ? -7.098 -8.039 10.547 1 92.62 73 THR B N 1
ATOM 1528 C CA . THR B 1 73 ? -5.906 -7.277 10.188 1 92.62 73 THR B CA 1
ATOM 1529 C C . THR B 1 73 ? -5.918 -5.902 10.844 1 92.62 73 THR B C 1
ATOM 1531 O O . THR B 1 73 ? -4.93 -5.492 11.453 1 92.62 73 THR B O 1
ATOM 1534 N N . ARG B 1 74 ? -6.996 -5.207 10.82 1 95.44 74 ARG B N 1
ATOM 1535 C CA . ARG B 1 74 ? -7.137 -3.891 11.43 1 95.44 74 ARG B CA 1
ATOM 1536 C C . ARG B 1 74 ? -6.902 -3.955 12.938 1 95.44 74 ARG B C 1
ATOM 1538 O O . ARG B 1 74 ? -6.309 -3.043 13.516 1 95.44 74 ARG B O 1
ATOM 1545 N N . ALA B 1 75 ? -7.27 -5.059 13.531 1 95.12 75 ALA B N 1
ATOM 1546 C CA . ALA B 1 75 ? -7.211 -5.203 14.984 1 95.12 75 ALA B CA 1
ATOM 1547 C C . ALA B 1 75 ? -5.781 -5.438 15.453 1 95.12 75 ALA B C 1
ATOM 1549 O O . ALA B 1 75 ? -5.469 -5.254 16.625 1 95.12 75 ALA B O 1
ATOM 1550 N N . THR B 1 76 ? -4.895 -5.852 14.5 1 91.5 76 THR B N 1
ATOM 1551 C CA . THR B 1 76 ? -3.57 -6.285 14.93 1 91.5 76 THR B CA 1
ATOM 1552 C C . THR B 1 76 ? -2.506 -5.281 14.492 1 91.5 76 THR B C 1
ATOM 1554 O O . THR B 1 76 ? -1.321 -5.461 14.781 1 91.5 76 THR B O 1
ATOM 1557 N N . VAL B 1 77 ? -2.957 -4.281 13.836 1 94 77 VAL B N 1
ATOM 1558 C CA . VAL B 1 77 ? -1.985 -3.289 13.391 1 94 77 VAL B CA 1
ATOM 1559 C C . VAL B 1 77 ? -1.404 -2.555 14.594 1 94 77 VAL B C 1
ATOM 1561 O O . VAL B 1 77 ? -2.148 -2.021 15.422 1 94 77 VAL B O 1
ATOM 1564 N N . ASP B 1 78 ? -0.06 -2.574 14.703 1 94.19 78 ASP B N 1
ATOM 1565 C CA . ASP B 1 78 ? 0.658 -1.817 15.727 1 94.19 78 ASP B CA 1
ATOM 1566 C C . ASP B 1 78 ? 1.47 -0.686 15.102 1 94.19 78 ASP B C 1
ATOM 1568 O O . ASP B 1 78 ? 1.307 -0.376 13.914 1 94.19 78 ASP B O 1
ATOM 1572 N N . ALA B 1 79 ? 2.301 -0.091 15.906 1 94.69 79 ALA B N 1
ATOM 1573 C CA . ALA B 1 79 ? 3.053 1.078 15.453 1 94.69 79 ALA B CA 1
ATOM 1574 C C . ALA B 1 79 ? 3.92 0.74 14.242 1 94.69 79 ALA B C 1
ATOM 1576 O O . ALA B 1 79 ? 3.93 1.475 13.25 1 94.69 79 ALA B O 1
ATOM 1577 N N . ASN B 1 80 ? 4.652 -0.379 14.328 1 93.81 80 ASN B N 1
ATOM 1578 C CA . ASN B 1 80 ? 5.516 -0.786 13.227 1 93.81 80 ASN B CA 1
ATOM 1579 C C . ASN B 1 80 ? 4.711 -1.112 11.969 1 93.81 80 ASN B C 1
ATOM 1581 O O . ASN B 1 80 ? 5.098 -0.73 10.867 1 93.81 80 ASN B O 1
ATOM 1585 N N . GLY B 1 81 ? 3.633 -1.824 12.141 1 94.5 81 GLY B N 1
ATOM 1586 C CA . GLY B 1 81 ? 2.756 -2.141 11.031 1 94.5 81 GLY B CA 1
ATOM 1587 C C . GLY B 1 81 ? 2.146 -0.911 10.383 1 94.5 81 GLY B C 1
ATOM 1588 O O . GLY B 1 81 ? 2.096 -0.808 9.156 1 94.5 81 GLY B O 1
ATOM 1589 N N . ALA B 1 82 ? 1.721 -0.03 11.242 1 96.62 82 ALA B N 1
ATOM 1590 C CA . ALA B 1 82 ? 1.131 1.204 10.727 1 96.62 82 ALA B CA 1
ATOM 1591 C C . ALA B 1 82 ? 2.143 1.994 9.906 1 96.62 82 ALA B C 1
ATOM 1593 O O . ALA B 1 82 ? 1.817 2.498 8.828 1 96.62 82 ALA B O 1
ATOM 1594 N N . ARG B 1 83 ? 3.336 2.105 10.383 1 96.94 83 ARG B N 1
ATOM 1595 C CA . ARG B 1 83 ? 4.391 2.807 9.656 1 96.94 83 ARG B CA 1
ATOM 1596 C C . ARG B 1 83 ? 4.621 2.184 8.289 1 96.94 83 ARG B C 1
ATOM 1598 O O . ARG B 1 83 ? 4.684 2.891 7.281 1 96.94 83 ARG B O 1
ATOM 1605 N N . ALA B 1 84 ? 4.746 0.861 8.273 1 96.38 84 ALA B N 1
ATOM 1606 C CA . ALA B 1 84 ? 4.973 0.153 7.02 1 96.38 84 ALA B CA 1
ATOM 1607 C C . ALA B 1 84 ? 3.816 0.376 6.047 1 96.38 84 ALA B C 1
ATOM 1609 O O . ALA B 1 84 ? 4.035 0.64 4.863 1 96.38 84 ALA B O 1
ATOM 1610 N N . LEU B 1 85 ? 2.641 0.281 6.539 1 97 85 LEU B N 1
ATOM 1611 C CA . LEU B 1 85 ? 1.448 0.473 5.719 1 97 85 LEU B CA 1
ATOM 1612 C C . LEU B 1 85 ? 1.415 1.879 5.129 1 97 85 LEU B C 1
ATOM 1614 O O . LEU B 1 85 ? 1.137 2.051 3.939 1 97 85 LEU B O 1
ATOM 1618 N N . MET B 1 86 ? 1.725 2.861 5.945 1 97.38 86 MET B N 1
ATOM 1619 C CA . MET B 1 86 ? 1.671 4.25 5.496 1 97.38 86 MET B CA 1
ATOM 1620 C C . MET B 1 86 ? 2.75 4.523 4.453 1 97.38 86 MET B C 1
ATOM 1622 O O . MET B 1 86 ? 2.547 5.328 3.543 1 97.38 86 MET B O 1
ATOM 1626 N N . LEU B 1 87 ? 3.889 3.85 4.543 1 96.12 87 LEU B N 1
ATOM 1627 C CA . LEU B 1 87 ? 4.957 4.035 3.566 1 96.12 87 LEU B CA 1
ATOM 1628 C C . LEU B 1 87 ? 4.57 3.443 2.215 1 96.12 87 LEU B C 1
ATOM 1630 O O . LEU B 1 87 ? 4.871 4.023 1.169 1 96.12 87 LEU B O 1
ATOM 1634 N N . VAL B 1 88 ? 3.854 2.35 2.287 1 95 88 VAL B N 1
ATOM 1635 C CA . VAL B 1 88 ? 3.52 1.637 1.058 1 95 88 VAL B CA 1
ATOM 1636 C C . VAL B 1 88 ? 2.252 2.23 0.444 1 95 88 VAL B C 1
ATOM 1638 O O . VAL B 1 88 ? 2.088 2.229 -0.778 1 95 88 VAL B O 1
ATOM 1641 N N . GLU B 1 89 ? 1.379 2.713 1.268 1 95.75 89 GLU B N 1
ATOM 1642 C CA . GLU B 1 89 ? 0.118 3.326 0.864 1 95.75 89 GLU B CA 1
ATOM 1643 C C . GLU B 1 89 ? -0.141 4.617 1.637 1 95.75 89 GLU B C 1
ATOM 1645 O O . GLU B 1 89 ? -0.927 4.633 2.586 1 95.75 89 GLU B O 1
ATOM 1650 N N . PRO B 1 90 ? 0.372 5.715 1.131 1 96.25 90 PRO B N 1
ATOM 1651 C CA . PRO B 1 90 ? 0.297 6.969 1.884 1 96.25 90 PRO B CA 1
ATOM 1652 C C . PRO B 1 90 ? -1.135 7.473 2.055 1 96.25 90 PRO B C 1
ATOM 1654 O O . PRO B 1 90 ? -1.385 8.375 2.857 1 96.25 90 PRO B O 1
ATOM 1657 N N . THR B 1 91 ? -2.084 6.918 1.261 1 94.38 91 THR B N 1
ATOM 1658 C CA . THR B 1 91 ? -3.479 7.312 1.428 1 94.38 91 THR B CA 1
ATOM 1659 C C . THR B 1 91 ? -3.996 6.902 2.803 1 94.38 91 THR B C 1
ATOM 1661 O O . THR B 1 91 ? -5.062 7.348 3.23 1 94.38 91 THR B O 1
ATOM 1664 N N . LEU B 1 92 ? -3.244 6.125 3.482 1 97.62 92 LEU B N 1
ATOM 1665 C CA . LEU B 1 92 ? -3.592 5.695 4.832 1 97.62 92 LEU B CA 1
ATOM 1666 C C . LEU B 1 92 ? -3.189 6.75 5.859 1 97.62 92 LEU B C 1
ATOM 1668 O O . LEU B 1 92 ? -3.4 6.566 7.059 1 97.62 92 LEU B O 1
ATOM 1672 N N . ILE B 1 93 ? -2.686 7.801 5.426 1 98.25 93 ILE B N 1
ATOM 1673 C CA . ILE B 1 93 ? -2.328 8.914 6.301 1 98.25 93 ILE B CA 1
ATOM 1674 C C . ILE B 1 93 ? -3.479 9.914 6.355 1 98.25 93 ILE B C 1
ATOM 1676 O O . ILE B 1 93 ? -3.996 10.336 5.32 1 98.25 93 ILE B O 1
ATOM 1680 N N . LYS B 1 94 ? -3.807 10.305 7.559 1 98.25 94 LYS B N 1
ATOM 1681 C CA . LYS B 1 94 ? -4.812 11.352 7.715 1 98.25 94 LYS B CA 1
ATOM 1682 C C . LYS B 1 94 ? -4.352 12.664 7.082 1 98.25 94 LYS B C 1
ATOM 1684 O O . LYS B 1 94 ? -3.184 13.039 7.203 1 98.25 94 LYS B O 1
ATOM 1689 N N . ARG B 1 95 ? -5.387 13.305 6.449 1 97.5 95 ARG B N 1
ATOM 1690 C CA . ARG B 1 95 ? -4.996 14.516 5.73 1 97.5 95 ARG B CA 1
ATOM 1691 C C . ARG B 1 95 ? -5.863 15.695 6.141 1 97.5 95 ARG B C 1
ATOM 1693 O O . ARG B 1 95 ? -7.031 15.531 6.484 1 97.5 95 ARG B O 1
ATOM 1700 N N . PRO B 1 96 ? -5.254 16.859 5.984 1 98.44 96 PRO B N 1
ATOM 1701 C CA . PRO B 1 96 ? -3.846 17.172 5.75 1 98.44 96 PRO B CA 1
ATOM 1702 C C . PRO B 1 96 ? -2.975 16.953 6.984 1 98.44 96 PRO B C 1
ATOM 1704 O O . PRO B 1 96 ? -3.48 16.953 8.109 1 98.44 96 PRO B O 1
ATOM 1707 N N . VAL B 1 97 ? -1.761 16.656 6.762 1 98.75 97 VAL B N 1
ATOM 1708 C CA . VAL B 1 97 ? -0.75 16.875 7.793 1 98.75 97 VAL B CA 1
ATOM 1709 C C . VAL B 1 97 ? -0.151 18.266 7.648 1 98.75 97 VAL B C 1
ATOM 1711 O O . VAL B 1 97 ? 0.192 18.688 6.543 1 98.75 97 VAL B O 1
ATOM 1714 N N . ILE B 1 98 ? -0.02 18.984 8.781 1 98.5 98 ILE B N 1
ATOM 1715 C CA . ILE B 1 98 ? 0.388 20.375 8.727 1 98.5 98 ILE B CA 1
ATOM 1716 C C . ILE B 1 98 ? 1.629 20.578 9.594 1 98.5 98 ILE B C 1
ATOM 1718 O O . ILE B 1 98 ? 1.638 20.219 10.773 1 98.5 98 ILE B O 1
ATOM 1722 N N . GLU B 1 99 ? 2.646 21.062 8.984 1 98 99 GLU B N 1
ATOM 1723 C CA . GLU B 1 99 ? 3.828 21.516 9.703 1 98 99 GLU B CA 1
ATOM 1724 C C . GLU B 1 99 ? 3.875 23.047 9.781 1 98 99 GLU B C 1
ATOM 1726 O O . GLU B 1 99 ? 3.834 23.719 8.75 1 98 99 GLU B O 1
ATOM 1731 N N . HIS B 1 100 ? 3.938 23.484 11 1 97 100 HIS B N 1
ATOM 1732 C CA . HIS B 1 100 ? 3.969 24.922 11.219 1 97 100 HIS B CA 1
ATOM 1733 C C . HIS B 1 100 ? 4.699 25.266 12.516 1 97 100 HIS B C 1
ATOM 1735 O O . HIS B 1 100 ? 4.348 24.766 13.586 1 97 100 HIS B O 1
ATOM 1741 N N . SER B 1 101 ? 5.762 26.125 12.375 1 94.69 101 SER B N 1
ATOM 1742 C CA . SER B 1 101 ? 6.5 26.641 13.523 1 94.69 101 SER B CA 1
ATOM 1743 C C . SER B 1 101 ? 6.973 25.5 14.422 1 94.69 101 SER B C 1
ATOM 1745 O O . SER B 1 101 ? 6.801 25.547 15.641 1 94.69 101 SER B O 1
ATOM 1747 N N . GLY B 1 102 ? 7.395 24.406 13.805 1 93.62 102 GLY B N 1
ATOM 1748 C CA . GLY B 1 102 ? 7.984 23.266 14.508 1 93.62 102 GLY B CA 1
ATOM 1749 C C . GLY B 1 102 ? 6.953 22.297 15.047 1 93.62 102 GLY B C 1
ATOM 1750 O O . GLY B 1 102 ? 7.301 21.297 15.68 1 93.62 102 GLY B O 1
ATOM 1751 N N . GLN B 1 103 ? 5.676 22.609 14.758 1 95.88 103 GLN B N 1
ATOM 1752 C CA . GLN B 1 103 ? 4.605 21.734 15.227 1 95.88 103 GLN B CA 1
ATOM 1753 C C . GLN B 1 103 ? 3.988 20.953 14.07 1 95.88 103 GLN B C 1
ATOM 1755 O O . GLN B 1 103 ? 4.02 21.406 12.922 1 95.88 103 GLN B O 1
ATOM 1760 N N . VAL B 1 104 ? 3.518 19.75 14.461 1 98.25 104 VAL B N 1
ATOM 1761 C CA . VAL B 1 104 ? 2.807 18.922 13.5 1 98.25 104 VAL B CA 1
ATOM 1762 C C . VAL B 1 104 ? 1.365 18.719 13.953 1 98.25 104 VAL B C 1
ATOM 1764 O O . VAL B 1 104 ? 1.115 18.406 15.125 1 98.25 104 VAL B O 1
ATOM 1767 N N . SER B 1 105 ? 0.448 18.969 13.078 1 98.06 105 SER B N 1
ATOM 1768 C CA . SER B 1 105 ? -0.959 18.672 13.336 1 98.06 105 SER B CA 1
ATOM 1769 C C . SER B 1 105 ? -1.577 17.891 12.18 1 98.06 105 SER B C 1
ATOM 1771 O O . SER B 1 105 ? -1.033 17.875 11.078 1 98.06 105 SER B O 1
ATOM 1773 N N . VAL B 1 106 ? -2.664 17.219 12.547 1 98.31 106 VAL B N 1
ATOM 1774 C CA . VAL B 1 106 ? -3.305 16.375 11.547 1 98.31 106 VAL B CA 1
ATOM 1775 C C . VAL B 1 106 ? -4.789 16.719 11.453 1 98.31 106 VAL B C 1
ATOM 1777 O O . VAL B 1 106 ? -5.457 16.906 12.469 1 98.31 106 VAL B O 1
ATOM 1780 N N . GLY B 1 107 ? -5.227 16.797 10.156 1 97.88 107 GLY B N 1
ATOM 1781 C CA . GLY B 1 107 ? -6.621 17.125 9.914 1 97.88 107 GLY B CA 1
ATOM 1782 C C . GLY B 1 107 ? -6.871 18.625 9.875 1 97.88 107 GLY B C 1
ATOM 1783 O O . GLY B 1 107 ? -5.953 19.422 10.086 1 97.88 107 GLY B O 1
ATOM 1784 N N . TRP B 1 108 ? -8.133 18.953 9.531 1 97.94 108 TRP B N 1
ATOM 1785 C CA . TRP B 1 108 ? -8.562 20.344 9.445 1 97.94 108 TRP B CA 1
ATOM 1786 C C . TRP B 1 108 ? -9.844 20.578 10.242 1 97.94 108 TRP B C 1
ATOM 1788 O O . TRP B 1 108 ? -10.922 20.141 9.828 1 97.94 108 TRP B O 1
ATOM 1798 N N . ASN B 1 109 ? -9.633 21.125 11.375 1 96.62 109 ASN B N 1
ATOM 1799 C CA . ASN B 1 109 ? -10.742 21.453 12.266 1 96.62 109 ASN B CA 1
ATOM 1800 C C . ASN B 1 109 ? -10.594 22.844 12.844 1 96.62 109 ASN B C 1
ATOM 1802 O O . ASN B 1 109 ? -9.703 23.609 12.453 1 96.62 109 ASN B O 1
ATOM 1806 N N . GLU B 1 110 ? -11.555 23.203 13.781 1 96.62 110 GLU B N 1
ATOM 1807 C CA . GLU B 1 110 ? -11.555 24.547 14.344 1 96.62 110 GLU B CA 1
ATOM 1808 C C . GLU B 1 110 ? -10.227 24.859 15.031 1 96.62 110 GLU B C 1
ATOM 1810 O O . GLU B 1 110 ? -9.695 25.969 14.883 1 96.62 110 GLU B O 1
ATOM 1815 N N . THR B 1 111 ? -9.695 24 15.719 1 95.12 111 THR B N 1
ATOM 1816 C CA . THR B 1 111 ? -8.445 24.203 16.453 1 95.12 111 THR B CA 1
ATOM 1817 C C . THR B 1 111 ? -7.289 24.469 15.5 1 95.12 111 THR B C 1
ATOM 1819 O O . THR B 1 111 ? -6.57 25.453 15.648 1 95.12 111 THR B O 1
ATOM 1822 N N . THR B 1 112 ? -7.141 23.672 14.508 1 96.19 112 THR B N 1
ATOM 1823 C CA . THR B 1 112 ? -6.047 23.828 13.555 1 96.19 112 THR B CA 1
ATOM 1824 C C . THR B 1 112 ? -6.23 25.094 12.719 1 96.19 112 THR B C 1
ATOM 1826 O O . THR B 1 112 ? -5.277 25.828 12.492 1 96.19 112 THR B O 1
ATOM 1829 N N . ALA B 1 113 ? -7.426 25.359 12.312 1 97.06 113 ALA B N 1
ATOM 1830 C CA . ALA B 1 113 ? -7.719 26.531 11.492 1 97.06 113 ALA B CA 1
ATOM 1831 C C . ALA B 1 113 ? -7.41 27.812 12.25 1 97.06 113 ALA B C 1
ATOM 1833 O O . ALA B 1 113 ? -6.836 28.75 11.695 1 97.06 113 ALA B O 1
ATOM 1834 N N . THR B 1 114 ? -7.766 27.828 13.477 1 95.5 114 THR B N 1
ATOM 1835 C CA . THR B 1 114 ? -7.531 29 14.305 1 95.5 114 THR B CA 1
ATOM 1836 C C . THR B 1 114 ? -6.039 29.203 14.562 1 95.5 114 THR B C 1
ATOM 1838 O O . THR B 1 114 ? -5.531 30.312 14.484 1 95.5 114 THR B O 1
ATOM 1841 N N . ALA B 1 115 ? -5.383 28.125 14.773 1 94.06 115 ALA B N 1
ATOM 1842 C CA . ALA B 1 115 ? -3.947 28.172 15.047 1 94.06 115 ALA B CA 1
ATOM 1843 C C . ALA B 1 115 ? -3.182 28.734 13.852 1 94.06 115 ALA B C 1
ATOM 1845 O O . ALA B 1 115 ? -2.152 29.406 14.023 1 94.06 115 ALA B O 1
ATOM 1846 N N . LEU B 1 116 ? -3.762 28.562 12.664 1 95 116 LEU B N 1
ATOM 1847 C CA . LEU B 1 116 ? -3.055 29 11.461 1 95 116 LEU B CA 1
ATOM 1848 C C . LEU B 1 116 ? -3.582 30.344 10.969 1 95 116 LEU B C 1
ATOM 1850 O O . LEU B 1 116 ? -3.07 30.891 9.992 1 95 116 LEU B O 1
ATOM 1854 N N . GLY B 1 117 ? -4.625 30.812 11.625 1 93.56 117 GLY B N 1
ATOM 1855 C CA . GLY B 1 117 ? -5.133 32.125 11.305 1 93.56 117 GLY B CA 1
ATOM 1856 C C . GLY B 1 117 ? -6.191 32.125 10.219 1 93.56 117 GLY B C 1
ATOM 1857 O O . GLY B 1 117 ? -6.508 33.156 9.633 1 93.56 117 GLY B O 1
ATOM 1858 N N . ALA B 1 118 ? -6.707 30.922 9.938 1 93.94 118 ALA B N 1
ATOM 1859 C CA . ALA B 1 118 ? -7.727 30.797 8.898 1 93.94 118 ALA B CA 1
ATOM 1860 C C . ALA B 1 118 ? -9.109 31.141 9.453 1 93.94 118 ALA B C 1
ATOM 1862 O O . ALA B 1 118 ? -10.016 31.5 8.703 1 93.94 118 ALA B O 1
ATOM 1863 N N . ARG B 1 119 ? -9.242 30.844 10.734 1 88.31 119 ARG B N 1
ATOM 1864 C CA . ARG B 1 119 ? -10.5 31.141 11.406 1 88.31 119 ARG B CA 1
ATOM 1865 C C . ARG B 1 119 ? -10.273 31.938 12.68 1 88.31 119 ARG B C 1
ATOM 1867 O O . ARG B 1 119 ? -9.211 31.859 13.289 1 88.31 119 ARG B O 1
ATOM 1874 N N . ARG B 1 120 ? -11.281 32.906 12.938 1 80 120 ARG B N 1
ATOM 1875 C CA . ARG B 1 120 ? -11.219 33.75 14.133 1 80 120 ARG B CA 1
ATOM 1876 C C . ARG B 1 120 ? -11.914 33.094 15.312 1 80 120 ARG B C 1
ATOM 1878 O O . ARG B 1 120 ? -12.859 32.312 15.133 1 80 120 ARG B O 1
#

Foldseek 3Di:
DPWDAKEKEDAPPDPQSVVLVVLCVVQVGHHHYDYCVVRNDDLVNVVLQCVAPNLVQFFACPDPVNVPDDPVVNVPQDRVNSSVCCNVPVNRTAGIWMDTPNHTDGTDDPVVCVVRRSHD/DPWDAKEKEEAPPDPQQVVLVVLCVVQVGHHHYDYCVVRNDDLVNVVLQCVAPNLVQFFDCPDPVNVPDDPVVNVPQDRVNSSVCCNVPVNRTAGIWMDTPNHTDGTDDPVVCVVRRSHD

Solvent-accessible surface area (backbone atoms only — not comparable to full-atom values): 13666 Å² total; per-residue (Å²): 127,83,74,64,63,35,38,36,35,37,45,84,86,36,66,62,38,48,48,51,53,50,41,23,52,75,52,69,42,68,64,46,76,46,38,40,81,82,73,49,77,58,68,68,60,51,49,53,47,39,71,67,61,32,54,75,67,39,44,27,75,83,36,69,75,50,65,69,47,54,70,70,55,66,72,63,58,44,66,70,42,47,52,53,42,32,73,75,38,57,80,37,41,38,52,24,33,36,42,41,84,91,38,71,48,69,44,81,47,72,67,56,33,39,76,68,55,42,41,136,128,84,73,64,64,34,38,37,33,36,45,84,86,37,66,60,39,47,48,51,53,50,42,24,53,75,52,69,43,68,65,46,77,45,39,39,82,82,72,48,79,56,69,68,60,52,50,53,47,35,73,68,59,32,56,75,69,40,44,26,73,83,37,69,74,49,63,69,47,53,69,69,56,66,71,64,58,44,66,69,41,47,54,52,42,34,73,76,37,56,80,38,41,39,52,23,33,36,42,42,85,92,40,71,47,70,44,84,46,72,68,54,32,37,75,68,54,43,40,134

Secondary structure (DSSP, 8-state):
---PPPEEEE-TT-HHHHHHHHHHHHTT---EEEETTTS---HHHHHHHHHHH-HHHHB-TTSHHHHTS-HHHHHH--HHHHHHHHHH-GGGB-S-EEEETTEEEES--HHHHHHHTS--/---PPPEEEE-TT-HHHHHHHHHHHHTT---EEEETTTS---HHHHHHHHHHH-HHHHB-TTSHHHHTS-HHHHHH--HHHHHHHHHH-GGGB-S-EEEETTEEEES--HHHHHHHTS--

Radius of gyration: 22.28 Å; Cα contacts (8 Å, |Δi|>4): 376; chains: 2; bounding box: 28×75×44 Å

Nearest PDB structures (foldseek):
  1rw1-assembly1_A  TM=9.068E-01  e=3.975E-12  Pseud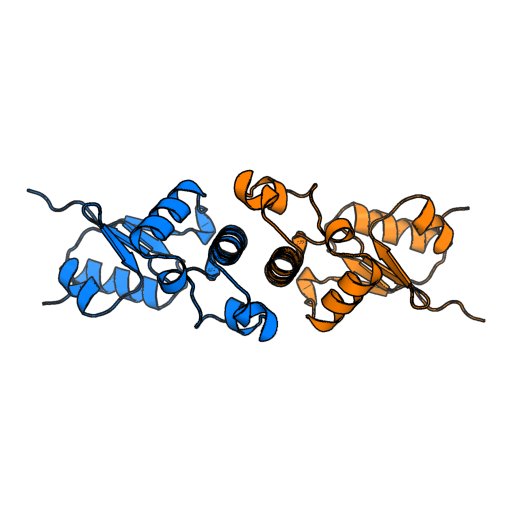omonas aeruginosa PAO1
  2kok-assembly1_A  TM=8.719E-01  e=2.543E-12  Brucella abortus
  3gfk-assembly1_A  TM=7.998E-01  e=1.401E-08  Bacillus subtilis
  3ihq-assembly1_A  TM=8.151E-01  e=9.499E-08  Bacillus subtilis
  6ghb-assembly1_A  TM=7.736E-01  e=2.637E-07  Bacillus subtilis subsp. subtilis str. 168